Protein AF-A0A672KCT9-F1 (afdb_monomer_lite)

Organism: Sinocyclocheilus grahami (NCBI:txid75366)

Structure (mmCIF, N/CA/C/O backbone):
data_AF-A0A672KCT9-F1
#
_entry.id   AF-A0A672KCT9-F1
#
loop_
_atom_site.group_PDB
_atom_site.id
_atom_site.type_symbol
_atom_site.label_atom_id
_atom_site.label_alt_id
_atom_site.label_comp_id
_atom_site.label_asym_id
_atom_site.label_entity_id
_atom_site.label_seq_id
_atom_site.pdbx_PDB_ins_code
_atom_site.Cartn_x
_atom_site.Cartn_y
_atom_site.Cartn_z
_atom_site.occupancy
_atom_site.B_iso_or_equiv
_atom_site.auth_seq_id
_atom_site.auth_comp_id
_atom_site.auth_asym_id
_atom_site.auth_atom_id
_atom_site.pdbx_PDB_model_num
ATOM 1 N N . SER A 1 1 ? -10.563 22.907 2.108 1.00 48.00 1 SER A N 1
ATOM 2 C CA . SER A 1 1 ? -9.260 22.806 2.803 1.00 48.00 1 SER A CA 1
ATOM 3 C C . SER A 1 1 ? -9.171 21.435 3.460 1.00 48.00 1 SER A C 1
ATOM 5 O O . SER A 1 1 ? -10.222 20.928 3.827 1.00 48.00 1 SER A O 1
ATOM 7 N N . LEU A 1 2 ? -7.973 20.849 3.602 1.00 42.34 2 LEU A N 1
ATOM 8 C CA . LEU A 1 2 ? -7.720 19.592 4.338 1.00 42.34 2 LEU A CA 1
ATOM 9 C C . LEU A 1 2 ? -8.445 19.592 5.695 1.00 42.34 2 LEU A C 1
ATOM 11 O O . LEU A 1 2 ? -9.193 18.686 6.030 1.00 42.34 2 LEU A O 1
ATOM 15 N N . ARG A 1 3 ? -8.325 20.720 6.401 1.00 47.50 3 ARG A N 1
ATOM 16 C CA . ARG A 1 3 ? -8.972 20.979 7.685 1.00 47.50 3 ARG A CA 1
ATOM 17 C C . ARG A 1 3 ? -10.496 20.904 7.633 1.00 47.50 3 ARG A C 1
ATOM 19 O O . ARG A 1 3 ? -11.083 20.297 8.509 1.00 47.50 3 ARG A O 1
ATOM 26 N N . ALA A 1 4 ? -11.113 21.475 6.600 1.00 54.44 4 ALA A N 1
ATOM 27 C CA . ALA A 1 4 ? -12.566 21.447 6.453 1.00 54.44 4 ALA A CA 1
ATOM 28 C C . ALA A 1 4 ? -13.082 20.015 6.246 1.00 54.44 4 ALA A C 1
ATOM 30 O O . ALA A 1 4 ? -14.105 19.664 6.807 1.00 54.44 4 ALA A O 1
ATOM 31 N N . ARG A 1 5 ? -12.341 19.172 5.508 1.00 59.44 5 ARG A N 1
ATOM 32 C CA . ARG A 1 5 ? -12.704 17.757 5.312 1.00 59.44 5 ARG A CA 1
ATOM 33 C C . ARG A 1 5 ? -12.500 16.926 6.574 1.00 59.44 5 ARG A C 1
ATOM 35 O O . ARG A 1 5 ? -13.300 16.047 6.858 1.00 59.44 5 ARG A O 1
ATOM 42 N N . VAL A 1 6 ? -11.432 17.205 7.323 1.00 64.69 6 VAL A N 1
ATOM 43 C CA . VAL A 1 6 ? -11.171 16.581 8.628 1.00 64.69 6 VAL A CA 1
ATOM 44 C C . VAL A 1 6 ? -12.254 16.970 9.638 1.00 64.69 6 VAL A C 1
ATOM 46 O O . VAL A 1 6 ? -12.777 16.094 10.315 1.00 64.69 6 VAL A O 1
ATOM 49 N N . GLU A 1 7 ? -12.622 18.252 9.714 1.00 67.44 7 GLU A N 1
ATOM 50 C CA . GLU A 1 7 ? -13.692 18.752 10.590 1.00 67.44 7 GLU A CA 1
ATOM 51 C C . GLU A 1 7 ? -15.059 18.169 10.192 1.00 67.44 7 GLU A C 1
ATOM 53 O O . GLU A 1 7 ? -15.760 17.651 11.054 1.00 67.44 7 GLU A O 1
ATOM 58 N N . GLU A 1 8 ? -15.397 18.146 8.899 1.00 71.25 8 GLU A N 1
ATOM 59 C CA . GLU A 1 8 ? -16.635 17.547 8.377 1.00 71.25 8 GLU A CA 1
ATOM 60 C C . GLU A 1 8 ? -16.713 16.038 8.655 1.00 71.25 8 GLU A C 1
ATOM 62 O O . GLU A 1 8 ? -17.725 15.542 9.151 1.00 71.25 8 GLU A O 1
ATOM 67 N N . ALA A 1 9 ? -15.622 15.299 8.423 1.00 65.06 9 ALA A N 1
ATOM 68 C CA . ALA A 1 9 ? -15.556 13.881 8.764 1.00 65.06 9 ALA A CA 1
ATOM 69 C C . ALA A 1 9 ? -15.701 13.660 10.277 1.00 65.06 9 ALA A C 1
ATOM 71 O O . ALA A 1 9 ? -16.414 12.754 10.699 1.00 65.06 9 ALA A O 1
ATOM 72 N N . MET A 1 10 ? -15.080 14.504 11.105 1.00 70.94 10 MET A N 1
ATOM 73 C CA . MET A 1 10 ? -15.201 14.419 12.559 1.00 70.94 10 MET A CA 1
ATOM 74 C C . MET A 1 10 ? -16.631 14.723 13.030 1.00 70.94 10 MET A C 1
ATOM 76 O O . MET A 1 10 ? -17.134 14.041 13.918 1.00 70.94 10 MET A O 1
ATOM 80 N N . GLU A 1 11 ? -17.329 15.678 12.411 1.00 74.69 11 GLU A N 1
ATOM 81 C CA . GLU A 1 11 ? -18.746 15.944 12.689 1.00 74.69 11 GLU A CA 1
ATOM 82 C C . GLU A 1 11 ? -19.640 14.752 12.320 1.00 74.69 11 GLU A C 1
ATOM 84 O O . GLU A 1 11 ? -20.504 14.364 13.114 1.00 74.69 11 GLU A O 1
ATOM 89 N N . LEU A 1 12 ? -19.404 14.110 11.170 1.00 73.19 12 LEU A N 1
ATOM 90 C CA . LEU A 1 12 ? -20.110 12.885 10.769 1.00 73.19 12 LEU A CA 1
ATOM 91 C C . LEU A 1 12 ? -19.851 11.722 11.742 1.00 73.19 12 LEU A C 1
ATOM 93 O O . LEU A 1 12 ? -20.763 10.969 12.080 1.00 73.19 12 LEU A O 1
ATOM 97 N N . LEU A 1 13 ? -18.621 11.592 12.240 1.00 71.50 13 LEU A N 1
ATOM 98 C CA . LEU A 1 13 ? -18.258 10.577 13.231 1.00 71.50 13 LEU A CA 1
ATOM 99 C C . LEU A 1 13 ? -18.918 10.840 14.594 1.00 71.50 13 LEU A C 1
ATOM 101 O O . LEU A 1 13 ? -19.473 9.923 15.200 1.00 71.50 13 LEU A O 1
ATOM 105 N N . ILE A 1 14 ? -18.917 12.093 15.059 1.00 68.88 14 ILE A N 1
ATOM 106 C CA . ILE A 1 14 ? -19.514 12.495 16.343 1.00 68.88 14 ILE A CA 1
ATOM 107 C C . ILE A 1 14 ? -21.039 12.354 16.317 1.00 68.88 14 ILE A C 1
ATOM 109 O O . ILE A 1 14 ? -21.635 11.911 17.302 1.00 68.88 14 ILE A O 1
ATOM 113 N N . THR A 1 15 ? -21.686 12.734 15.213 1.00 68.12 15 THR A N 1
ATOM 114 C CA . THR A 1 15 ? -23.139 12.569 15.046 1.00 68.12 15 THR A CA 1
ATOM 115 C C . THR A 1 15 ? -23.527 11.094 15.084 1.00 68.12 15 THR A C 1
ATOM 117 O O . THR A 1 15 ? -24.418 10.727 15.848 1.00 68.12 15 THR A O 1
ATOM 120 N N . HIS A 1 16 ? -22.780 10.228 14.394 1.00 62.28 16 HIS A N 1
ATOM 121 C CA . HIS A 1 16 ? -23.019 8.785 14.420 1.00 62.28 16 HIS A CA 1
ATOM 122 C C . HIS A 1 16 ? -22.751 8.142 15.794 1.00 62.28 16 HIS A C 1
ATOM 124 O O . HIS A 1 16 ? -23.533 7.314 16.263 1.00 62.28 16 HIS A O 1
ATOM 130 N N . GLY A 1 17 ? -21.683 8.554 16.488 1.00 56.38 17 GLY A N 1
ATOM 131 C CA . GLY A 1 17 ? -21.369 8.075 17.840 1.00 56.38 17 GLY A CA 1
ATOM 132 C C . GLY A 1 17 ? -22.431 8.445 18.885 1.00 56.38 17 GLY A C 1
ATOM 133 O O . GLY A 1 17 ? -22.627 7.712 19.856 1.00 56.38 17 GLY A O 1
ATOM 134 N N . ARG A 1 18 ? -23.156 9.553 18.676 1.00 59.06 18 ARG A N 1
ATOM 135 C CA . ARG A 1 18 ? -24.277 9.981 19.530 1.00 59.06 18 ARG A CA 1
ATOM 136 C C . ARG A 1 18 ? -25.564 9.199 19.274 1.00 59.06 18 ARG A C 1
ATOM 138 O O . ARG A 1 18 ? -26.304 8.971 20.225 1.00 59.06 18 ARG A O 1
ATOM 145 N N . GLU A 1 19 ? -25.826 8.792 18.034 1.00 56.97 19 GLU A N 1
ATOM 146 C CA . GLU A 1 19 ? -27.036 8.039 17.669 1.00 56.97 19 GLU A CA 1
ATOM 147 C C . GLU A 1 19 ? -26.981 6.572 18.112 1.00 56.97 19 GLU A C 1
ATOM 149 O O . GLU A 1 19 ? -28.003 6.019 18.515 1.00 56.97 19 GLU A O 1
ATOM 154 N N . ASN A 1 20 ? -25.796 5.955 18.104 1.00 53.44 20 ASN A N 1
ATOM 155 C CA . ASN A 1 20 ? -25.659 4.527 18.408 1.00 53.44 20 ASN A CA 1
ATOM 156 C C . ASN A 1 20 ? -25.415 4.201 19.886 1.00 53.44 20 ASN A C 1
ATOM 158 O O . ASN A 1 20 ? -25.476 3.027 20.241 1.00 53.44 20 ASN A O 1
ATOM 162 N N . GLY A 1 21 ? -25.168 5.202 20.741 1.00 45.28 21 GLY A N 1
ATOM 163 C CA . GLY A 1 21 ? -24.848 5.008 22.156 1.00 45.28 21 GLY A CA 1
ATOM 164 C C . GLY A 1 21 ? -23.591 4.151 22.340 1.00 45.28 21 GLY A C 1
ATOM 165 O O . GLY A 1 21 ? -23.600 2.946 22.109 1.00 45.28 21 GLY A O 1
ATOM 166 N N . ALA A 1 22 ? -22.498 4.745 22.813 1.00 45.53 22 ALA A N 1
ATOM 167 C CA . ALA A 1 22 ? -21.238 4.032 23.058 1.00 45.53 22 ALA A CA 1
ATOM 168 C C . ALA A 1 22 ? -21.353 2.802 24.000 1.00 45.53 22 ALA A C 1
ATOM 170 O O . ALA A 1 22 ? -20.409 2.023 24.094 1.00 45.53 22 ALA A O 1
ATOM 171 N N . ASP A 1 23 ? -22.510 2.586 24.634 1.00 42.41 23 ASP A N 1
ATOM 172 C CA . ASP A 1 23 ? -22.815 1.430 25.480 1.00 42.41 23 ASP A CA 1
ATOM 173 C C . ASP A 1 23 ? -23.233 0.161 24.709 1.00 42.41 23 ASP A C 1
ATOM 175 O O . ASP A 1 23 ? -23.153 -0.932 25.263 1.00 42.41 23 ASP A O 1
ATOM 179 N N . SER A 1 24 ? -23.644 0.250 23.435 1.00 42.59 24 SER A N 1
ATOM 180 C CA . SER A 1 24 ? -24.088 -0.927 22.659 1.00 42.59 24 SER A CA 1
ATOM 181 C C . SER A 1 24 ? -22.951 -1.680 21.945 1.00 42.59 24 SER A C 1
ATOM 183 O O . SER A 1 24 ? -23.116 -2.835 21.558 1.00 42.59 24 SER A O 1
ATOM 185 N N . ILE A 1 25 ? -21.772 -1.061 21.804 1.00 44.50 25 ILE A N 1
ATOM 186 C CA . ILE A 1 25 ? -20.610 -1.622 21.082 1.00 44.50 25 ILE A CA 1
ATOM 187 C C . ILE A 1 25 ? -19.704 -2.478 21.986 1.00 44.50 25 ILE A C 1
ATOM 189 O O . ILE A 1 25 ? -18.882 -3.248 21.492 1.00 44.50 25 ILE A O 1
ATOM 193 N N . LEU A 1 26 ? -19.870 -2.408 23.309 1.00 43.97 26 LEU A N 1
ATOM 194 C CA . LEU A 1 26 ? -19.114 -3.245 24.249 1.00 43.97 26 LEU A CA 1
ATOM 195 C C . LEU A 1 26 ? -19.634 -4.691 24.338 1.00 43.97 26 LEU A C 1
ATOM 197 O O . LEU A 1 26 ? -18.948 -5.537 24.903 1.00 43.97 26 LEU A O 1
ATOM 201 N N . ASP A 1 27 ? -20.778 -5.001 23.715 1.00 42.12 27 ASP A N 1
ATOM 202 C CA . ASP A 1 27 ? -21.322 -6.366 23.605 1.00 42.12 27 ASP A CA 1
ATOM 203 C C . ASP A 1 27 ? -20.700 -7.168 22.440 1.00 42.12 27 ASP A C 1
ATOM 205 O O . ASP A 1 27 ? -21.138 -8.260 22.082 1.00 42.12 27 ASP A O 1
ATOM 209 N N . LEU A 1 28 ? -19.639 -6.639 21.816 1.00 46.66 28 LEU A N 1
ATOM 210 C CA . LEU A 1 28 ? -18.935 -7.282 20.708 1.00 46.66 28 LEU A CA 1
ATOM 211 C C . LEU A 1 28 ? -17.981 -8.397 21.181 1.00 46.66 28 LEU A C 1
ATOM 213 O O . LEU A 1 28 ? -16.824 -8.411 20.778 1.00 46.66 28 LEU A O 1
ATOM 217 N N . GLY A 1 29 ? -18.455 -9.317 22.034 1.00 41.59 29 GLY A N 1
ATOM 218 C CA . GLY A 1 29 ? -17.857 -10.637 22.309 1.00 41.59 29 GLY A CA 1
ATOM 219 C C . GLY A 1 29 ? -16.329 -10.679 22.401 1.00 41.59 29 GLY A C 1
ATOM 220 O O . GLY A 1 29 ? -15.703 -11.574 21.835 1.00 41.59 29 GLY A O 1
ATOM 221 N N . LEU A 1 30 ? -15.710 -9.682 23.040 1.00 44.50 30 LEU A N 1
ATOM 222 C CA . LEU A 1 30 ? -14.255 -9.526 23.005 1.00 44.50 30 LEU A CA 1
ATOM 223 C C . LEU A 1 30 ? -13.525 -10.565 23.866 1.00 44.50 30 LEU A C 1
ATOM 225 O O . LEU A 1 30 ? -12.326 -10.733 23.673 1.00 44.50 30 LEU A O 1
ATOM 229 N N . LEU A 1 31 ? -14.214 -11.278 24.766 1.00 35.94 31 LEU A N 1
ATOM 230 C CA . LEU A 1 31 ? -13.629 -12.285 25.657 1.00 35.94 31 LEU A CA 1
ATOM 231 C C . LEU A 1 31 ? -14.689 -13.297 26.147 1.00 35.94 31 LEU A C 1
ATOM 233 O O . LEU A 1 31 ? -15.142 -13.196 27.282 1.00 35.94 31 LEU A O 1
ATOM 237 N N . ASP A 1 32 ? -15.058 -14.294 25.339 1.00 30.23 32 ASP A N 1
ATOM 238 C CA . ASP A 1 32 ? -15.750 -15.492 25.851 1.00 30.23 32 ASP A CA 1
ATOM 239 C C . ASP A 1 32 ? -14.744 -16.639 26.026 1.00 30.23 32 ASP A C 1
ATOM 241 O O . ASP A 1 32 ? -14.501 -17.446 25.128 1.00 30.23 32 ASP A O 1
ATOM 245 N N . THR A 1 33 ? -14.134 -16.716 27.209 1.00 30.39 33 THR A N 1
ATOM 246 C CA . THR A 1 33 ? -13.445 -17.923 27.694 1.00 30.39 33 THR A CA 1
ATOM 247 C C . THR A 1 33 ? -14.426 -18.750 28.527 1.00 30.39 33 THR A C 1
ATOM 249 O O . THR A 1 33 ? -14.971 -18.215 29.495 1.00 30.39 33 THR A O 1
ATOM 252 N N . PRO A 1 34 ? -14.658 -20.045 28.239 1.00 31.64 34 PRO A N 1
ATOM 253 C CA . PRO A 1 34 ? -15.581 -20.832 29.039 1.00 31.64 34 PRO A CA 1
ATOM 254 C C . PRO A 1 34 ? -14.888 -21.319 30.318 1.00 31.64 34 PRO A C 1
ATOM 256 O O . PRO A 1 34 ? -14.238 -22.362 30.334 1.00 31.64 34 PRO A O 1
ATOM 259 N N . GLU A 1 35 ? -15.071 -20.595 31.420 1.00 28.73 35 GLU A N 1
ATOM 260 C CA . GLU A 1 35 ? -14.924 -21.170 32.757 1.00 28.73 35 GLU A CA 1
ATOM 261 C C . GLU A 1 35 ? -16.196 -21.954 33.109 1.00 28.73 35 GLU A C 1
ATOM 263 O O . GLU A 1 35 ? -17.288 -21.396 33.235 1.00 28.73 35 GLU A O 1
ATOM 268 N N . LYS A 1 36 ? -16.065 -23.268 33.318 1.00 31.14 36 LYS A N 1
ATOM 269 C CA . LYS A 1 36 ? -17.031 -24.029 34.118 1.00 31.14 36 LYS A CA 1
ATOM 270 C C . LYS A 1 36 ? -16.329 -24.702 35.284 1.00 31.14 36 LYS A C 1
ATOM 272 O O . LYS A 1 36 ? -15.519 -25.609 35.123 1.00 31.14 36 LYS A O 1
ATOM 277 N N . ALA A 1 37 ? -16.712 -24.229 36.462 1.00 28.11 37 ALA A N 1
ATOM 278 C CA . ALA A 1 37 ? -16.428 -24.798 37.760 1.00 28.11 37 ALA A CA 1
ATOM 279 C C . ALA A 1 37 ? -17.009 -26.213 37.912 1.00 28.11 37 ALA A C 1
ATOM 281 O O . ALA A 1 37 ? -18.159 -26.465 37.547 1.00 28.11 37 ALA A O 1
ATOM 282 N N . GLN A 1 38 ? -16.261 -27.091 38.581 1.00 29.94 38 GLN A N 1
ATOM 283 C CA . GLN A 1 38 ? -16.851 -28.090 39.466 1.00 29.94 38 GLN A CA 1
ATOM 284 C C . GLN A 1 38 ? -15.910 -28.410 40.631 1.00 29.94 38 GLN A C 1
ATOM 286 O O . GLN A 1 38 ? -14.688 -28.431 40.510 1.00 29.94 38 GLN A O 1
ATOM 291 N N . GLN A 1 39 ? -16.540 -28.561 41.786 1.00 27.70 39 GLN A N 1
ATOM 292 C CA . GLN A 1 39 ? -16.016 -28.386 43.129 1.00 27.70 39 GLN A CA 1
ATOM 293 C C . GLN A 1 39 ? -15.737 -29.756 43.779 1.00 27.70 39 GLN A C 1
ATOM 295 O O . GLN A 1 39 ? -16.503 -30.693 43.590 1.00 27.70 39 GLN A O 1
ATOM 300 N N . GLU A 1 40 ? -14.658 -29.814 44.569 1.00 27.23 40 GLU A N 1
ATOM 301 C CA . GLU A 1 40 ? -14.366 -30.751 45.673 1.00 27.23 40 GLU A CA 1
ATOM 302 C C . GLU A 1 40 ? -14.254 -32.275 45.424 1.00 27.23 40 GLU A C 1
ATOM 304 O O . GLU A 1 40 ? -15.244 -32.990 45.334 1.00 27.23 40 GLU A O 1
ATOM 309 N N . ASN A 1 41 ? -13.035 -32.821 45.598 1.00 25.02 41 ASN A N 1
ATOM 310 C CA . ASN A 1 41 ? -12.766 -33.723 46.734 1.00 25.02 41 ASN A CA 1
ATOM 311 C C . ASN A 1 41 ? -11.261 -33.949 47.008 1.00 25.02 41 ASN A C 1
ATOM 313 O O . ASN A 1 41 ? -10.450 -34.142 46.107 1.00 25.02 41 ASN A O 1
ATOM 317 N N . ARG A 1 42 ? -10.892 -33.964 48.295 1.00 29.66 42 ARG A N 1
ATOM 318 C CA . ARG A 1 42 ? -9.546 -34.264 48.827 1.00 29.66 42 ARG A CA 1
ATOM 319 C C . ARG A 1 42 ? -9.145 -35.731 48.595 1.00 29.66 42 ARG A C 1
ATOM 321 O O . ARG A 1 42 ? -9.917 -36.610 48.968 1.00 29.66 42 ARG A O 1
ATOM 328 N N . LYS A 1 43 ? -7.872 -35.988 48.240 1.00 26.72 43 LYS A N 1
ATOM 329 C CA . LYS A 1 43 ? -6.928 -36.870 48.986 1.00 26.72 43 LYS A CA 1
ATOM 330 C C . LYS A 1 43 ? -5.542 -36.968 48.320 1.00 26.72 43 LYS A C 1
ATOM 332 O O . LYS A 1 43 ? -5.419 -37.116 47.114 1.00 26.72 43 LYS A O 1
ATOM 337 N N . ARG A 1 44 ? -4.499 -36.913 49.161 1.00 33.38 44 ARG A N 1
ATOM 338 C CA . ARG A 1 44 ? -3.082 -37.195 48.855 1.00 33.38 44 ARG A CA 1
ATOM 339 C C . ARG A 1 44 ? -2.858 -38.695 48.611 1.00 33.38 44 ARG A C 1
ATOM 341 O O . ARG A 1 44 ? -3.323 -39.470 49.443 1.00 33.38 44 ARG A O 1
ATOM 348 N N . HIS A 1 45 ? -2.042 -39.064 47.621 1.00 27.95 45 HIS A N 1
ATOM 349 C CA . HIS A 1 45 ? -0.866 -39.960 47.717 1.00 27.95 45 HIS A CA 1
ATOM 350 C C . HIS A 1 45 ? -0.218 -40.138 46.332 1.00 27.95 45 HIS A C 1
ATOM 352 O O . HIS A 1 45 ? -0.831 -39.827 45.318 1.00 27.95 45 HIS A O 1
ATOM 358 N N . GLY A 1 46 ? 1.059 -40.523 46.321 1.00 25.38 46 GLY A N 1
ATOM 359 C CA . GLY A 1 46 ? 1.972 -40.338 45.196 1.00 25.38 46 GLY A CA 1
ATOM 360 C C . GLY A 1 46 ? 2.162 -41.515 44.235 1.00 25.38 46 GLY A C 1
ATOM 361 O O . GLY A 1 46 ? 1.779 -42.643 44.515 1.00 25.38 46 GLY A O 1
ATOM 362 N N . SER A 1 47 ? 2.925 -41.187 43.188 1.00 29.30 47 SER A N 1
ATOM 363 C CA . SER A 1 47 ? 3.805 -42.026 42.361 1.00 29.30 47 SER A CA 1
ATOM 364 C C . SER A 1 47 ? 3.226 -42.978 41.296 1.00 29.30 47 SER A C 1
ATOM 366 O O . SER A 1 47 ? 2.312 -43.758 41.530 1.00 29.30 47 SER A O 1
ATOM 368 N N . THR A 1 48 ? 3.954 -42.966 40.168 1.00 27.39 48 THR A N 1
ATOM 369 C CA . THR A 1 48 ? 4.072 -43.901 39.024 1.00 27.39 48 THR A CA 1
ATOM 370 C C . THR A 1 48 ? 3.101 -43.816 37.827 1.00 27.39 48 THR A C 1
ATOM 372 O O . THR A 1 48 ? 1.945 -44.180 37.950 1.00 27.39 48 THR A O 1
ATOM 375 N N . ARG A 1 49 ? 3.678 -43.385 36.672 1.00 29.27 49 ARG A N 1
ATOM 376 C CA . ARG A 1 49 ? 3.514 -43.790 35.236 1.00 29.27 49 ARG A CA 1
ATOM 377 C C . ARG A 1 49 ? 2.091 -44.151 34.732 1.00 29.27 49 ARG A C 1
ATOM 379 O O . ARG A 1 49 ? 1.428 -44.960 35.347 1.00 29.27 49 ARG A O 1
ATOM 386 N N . SER A 1 50 ? 1.595 -43.745 33.557 1.00 27.67 50 SER A N 1
ATOM 387 C CA . SER A 1 50 ? 2.235 -43.350 32.293 1.00 27.67 50 SER A CA 1
ATOM 388 C C . SER A 1 50 ? 1.217 -42.781 31.284 1.00 27.67 50 SER A C 1
ATOM 390 O O . SER A 1 50 ? 0.049 -43.145 31.337 1.00 27.67 50 SER A O 1
ATOM 392 N N . VAL A 1 51 ? 1.749 -42.023 30.317 1.00 38.00 51 VAL A N 1
ATOM 393 C CA . VAL A 1 51 ? 1.293 -41.791 28.930 1.00 38.00 51 VAL A CA 1
ATOM 394 C C . VAL A 1 51 ? -0.153 -41.348 28.682 1.00 38.00 51 VAL A C 1
ATOM 396 O O . VAL A 1 51 ? -1.047 -42.156 28.458 1.00 38.00 51 VAL A O 1
ATOM 399 N N . VAL A 1 52 ? -0.313 -40.038 28.512 1.00 33.94 52 VAL A N 1
ATOM 400 C CA . VAL A 1 52 ? -0.920 -39.533 27.277 1.00 33.94 52 VAL A CA 1
ATOM 401 C C . VAL A 1 52 ? 0.011 -38.433 26.783 1.00 33.94 52 VAL A C 1
ATOM 403 O O . VAL A 1 52 ? 0.197 -37.429 27.468 1.00 33.94 52 VAL A O 1
ATOM 406 N N . ASP A 1 53 ? 0.682 -38.704 25.669 1.00 34.06 53 ASP A N 1
ATOM 407 C CA . ASP A 1 53 ? 1.393 -37.707 24.875 1.00 34.06 53 ASP A CA 1
ATOM 408 C C . ASP A 1 53 ? 0.388 -36.603 24.529 1.00 34.06 53 ASP A C 1
ATOM 410 O O . ASP A 1 53 ? -0.548 -36.826 23.763 1.00 34.06 53 ASP A O 1
ATOM 414 N N . MET A 1 54 ? 0.527 -35.427 25.137 1.00 39.91 54 MET A N 1
ATOM 415 C CA . MET A 1 54 ? 0.190 -34.212 24.411 1.00 39.91 54 MET A CA 1
ATOM 416 C C . MET A 1 54 ? 1.453 -33.895 23.636 1.00 39.91 54 MET A C 1
ATOM 418 O O . MET A 1 54 ? 2.407 -33.375 24.215 1.00 39.91 54 MET A O 1
ATOM 422 N N . GLU A 1 55 ? 1.468 -34.284 22.363 1.00 32.78 55 GLU A N 1
ATOM 423 C CA . GLU A 1 55 ? 2.422 -33.763 21.393 1.00 32.78 55 GLU A CA 1
ATOM 424 C C . GLU A 1 55 ? 2.298 -32.234 21.427 1.00 32.78 55 GLU A C 1
ATOM 426 O O . GLU A 1 55 ? 1.337 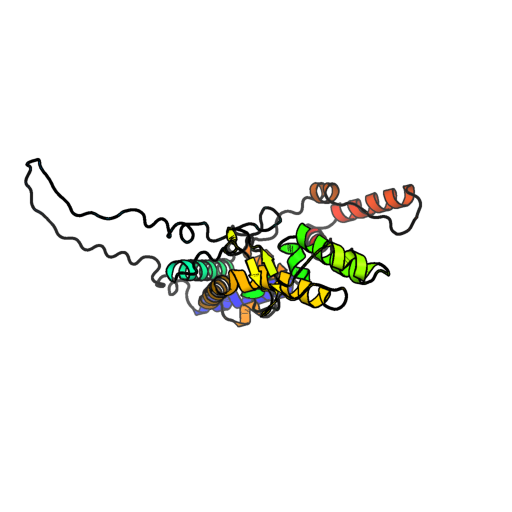-31.635 20.945 1.00 32.78 55 GLU A O 1
ATOM 431 N N . LEU A 1 56 ? 3.230 -31.628 22.155 1.00 48.00 56 LEU A N 1
ATOM 432 C CA . LEU A 1 56 ? 3.572 -30.223 22.084 1.00 48.00 56 LEU A CA 1
ATOM 433 C C . LEU A 1 56 ? 4.484 -30.050 20.869 1.00 48.00 56 LEU A C 1
ATOM 435 O O . LEU A 1 56 ? 5.319 -30.912 20.598 1.00 48.00 56 LEU A O 1
ATOM 439 N N . ASP A 1 57 ? 4.331 -28.897 20.227 1.00 41.12 57 ASP A N 1
ATOM 440 C CA . ASP A 1 57 ? 5.095 -28.397 19.087 1.00 41.12 57 ASP A CA 1
ATOM 441 C C . ASP A 1 57 ? 4.750 -29.046 17.744 1.00 41.12 57 ASP A C 1
ATOM 443 O O . ASP A 1 57 ? 5.459 -29.917 17.246 1.00 41.12 57 ASP A O 1
ATOM 447 N N . ASP A 1 58 ? 3.704 -28.518 17.099 1.00 43.78 58 ASP A N 1
ATOM 448 C CA . ASP A 1 58 ? 3.691 -28.486 15.640 1.00 43.78 58 ASP A CA 1
ATOM 449 C C . ASP A 1 58 ? 4.657 -27.362 15.203 1.00 43.78 58 ASP A C 1
ATOM 451 O O . ASP A 1 58 ? 4.368 -26.175 15.410 1.00 43.78 58 ASP A O 1
ATOM 455 N N . PRO A 1 59 ? 5.847 -27.676 14.654 1.00 45.41 59 PRO A N 1
ATOM 456 C CA . PRO A 1 59 ? 6.823 -26.671 14.228 1.00 45.41 59 PRO A CA 1
ATOM 457 C C . PRO A 1 59 ? 6.298 -25.779 13.089 1.00 45.41 59 PRO A C 1
ATOM 459 O O . PRO A 1 59 ? 6.962 -24.811 12.707 1.00 45.41 59 PRO A O 1
ATOM 462 N N . GLU A 1 60 ? 5.112 -26.073 12.552 1.00 46.59 60 GLU A N 1
ATOM 463 C CA . GLU A 1 60 ? 4.470 -25.299 11.503 1.00 46.59 60 GLU A CA 1
ATOM 464 C C . GLU A 1 60 ? 3.687 -24.062 11.994 1.00 46.59 60 GLU A C 1
ATOM 466 O O . GLU A 1 60 ? 3.443 -23.168 11.182 1.00 46.59 60 GLU A O 1
ATOM 471 N N . ASP A 1 61 ? 3.327 -23.927 13.276 1.00 52.38 61 ASP A N 1
ATOM 472 C CA . ASP A 1 61 ? 2.552 -22.771 13.796 1.00 52.38 61 ASP A CA 1
ATOM 473 C C . ASP A 1 61 ? 3.381 -21.480 13.987 1.00 52.38 61 ASP A C 1
ATOM 475 O O . ASP A 1 61 ? 2.878 -20.432 14.413 1.00 52.38 61 ASP A O 1
ATOM 479 N N . GLY A 1 62 ? 4.672 -21.515 13.650 1.00 61.25 62 GLY A N 1
ATOM 480 C CA . GLY A 1 62 ? 5.602 -20.405 13.870 1.00 61.25 62 GLY A CA 1
ATOM 481 C C . GLY A 1 62 ? 5.263 -19.109 13.119 1.00 61.25 62 GLY A C 1
ATOM 482 O O . GLY A 1 62 ? 5.591 -18.024 13.603 1.00 61.25 62 GLY A O 1
ATOM 483 N N . ASP A 1 63 ? 4.597 -19.188 11.963 1.00 67.75 63 ASP A N 1
ATOM 484 C CA . ASP A 1 63 ? 4.287 -17.999 11.153 1.00 67.75 63 ASP A CA 1
ATOM 485 C C . ASP A 1 63 ? 3.039 -17.240 11.615 1.00 67.75 63 ASP A C 1
ATOM 487 O O . ASP A 1 63 ? 2.990 -16.014 11.481 1.00 67.75 63 ASP A O 1
ATOM 491 N N . ASP A 1 64 ? 2.066 -17.918 12.224 1.00 76.25 64 ASP A N 1
ATOM 492 C CA . ASP A 1 64 ? 0.851 -17.267 12.725 1.00 76.25 64 ASP A CA 1
ATOM 493 C C . ASP A 1 64 ? 1.013 -16.690 14.129 1.00 76.25 64 ASP A C 1
ATOM 495 O O . ASP A 1 64 ? 0.353 -15.703 14.460 1.00 76.25 64 ASP A O 1
ATOM 499 N N . ASN A 1 65 ? 1.979 -17.205 14.892 1.00 80.38 65 ASN A N 1
ATOM 500 C CA . ASN A 1 65 ? 2.449 -16.605 16.141 1.00 80.38 65 ASN A CA 1
ATOM 501 C C . ASN A 1 65 ? 3.404 -15.417 15.918 1.00 80.38 65 ASN A C 1
ATOM 503 O O . ASN A 1 65 ? 3.780 -14.722 16.866 1.00 80.38 65 ASN A O 1
ATOM 507 N N . ALA A 1 66 ? 3.805 -15.153 14.671 1.00 88.31 66 ALA A N 1
ATOM 508 C CA . ALA A 1 66 ? 4.634 -14.005 14.345 1.00 88.31 66 ALA A CA 1
ATOM 509 C C . ALA A 1 66 ? 3.850 -12.680 14.457 1.00 88.31 66 ALA A C 1
ATOM 511 O O . ALA A 1 66 ? 2.621 -12.667 14.304 1.00 88.31 66 ALA A O 1
ATOM 512 N N . PRO A 1 67 ? 4.538 -11.534 14.644 1.00 92.44 67 PRO A N 1
ATOM 513 C CA . PRO A 1 67 ? 3.890 -10.226 14.691 1.00 92.44 67 PRO A CA 1
ATOM 514 C C . PRO A 1 67 ? 2.939 -9.989 13.508 1.00 92.44 67 PRO A C 1
ATOM 516 O O . PRO A 1 67 ? 3.222 -10.385 12.376 1.00 92.44 67 PRO A O 1
ATOM 519 N N . LEU A 1 68 ? 1.809 -9.321 13.763 1.00 94.25 68 LEU A N 1
ATOM 520 C CA . LEU A 1 68 ? 0.810 -8.995 12.732 1.00 94.25 68 LEU A CA 1
ATOM 521 C C . LEU A 1 68 ? 1.330 -8.007 11.683 1.00 94.25 68 LEU A C 1
ATOM 523 O O . LEU A 1 68 ? 0.799 -7.947 10.579 1.00 94.25 68 LEU A O 1
ATOM 527 N N . PHE A 1 69 ? 2.357 -7.229 12.015 1.00 95.12 69 PHE A N 1
ATOM 528 C CA . PHE A 1 69 ? 2.895 -6.186 11.154 1.00 95.12 69 PHE A CA 1
ATOM 529 C C . PHE A 1 69 ? 4.415 -6.277 11.051 1.00 95.12 69 PHE A C 1
ATOM 531 O O . PHE A 1 69 ? 5.087 -6.699 11.993 1.00 95.12 69 PHE A O 1
ATOM 538 N N . TYR A 1 70 ? 4.951 -5.824 9.920 1.00 93.94 70 TYR A N 1
ATOM 539 C CA . TYR A 1 70 ? 6.386 -5.685 9.672 1.00 93.94 70 TYR A CA 1
ATOM 540 C C . TYR A 1 70 ? 6.703 -4.337 9.011 1.00 93.94 70 TYR A C 1
ATOM 542 O O . TYR A 1 70 ? 5.797 -3.603 8.610 1.00 93.94 70 TYR A O 1
ATOM 550 N N . GLN A 1 71 ? 7.991 -3.997 8.932 1.00 92.50 71 GLN A N 1
ATOM 551 C CA . GLN A 1 71 ? 8.481 -2.747 8.346 1.00 92.50 71 GLN A CA 1
ATOM 552 C C . GLN A 1 71 ? 9.274 -3.058 7.064 1.00 92.50 71 GLN A C 1
ATOM 554 O O . GLN A 1 71 ? 10.445 -3.416 7.172 1.00 92.50 71 GLN A O 1
ATOM 559 N N . PRO A 1 72 ? 8.672 -2.946 5.864 1.00 84.50 72 PRO A N 1
ATOM 560 C CA . PRO A 1 72 ? 9.346 -3.281 4.602 1.00 84.50 72 PRO A CA 1
ATOM 561 C C . PRO A 1 72 ? 10.442 -2.281 4.199 1.00 84.50 72 PRO A C 1
ATOM 563 O O . PRO A 1 72 ? 11.382 -2.655 3.511 1.00 84.50 72 PRO A O 1
ATOM 566 N N . GLY A 1 73 ? 10.340 -1.018 4.626 1.00 75.62 73 GLY A N 1
ATOM 567 C CA . GLY A 1 73 ? 11.247 0.051 4.199 1.00 75.62 73 GLY A CA 1
ATOM 568 C C . GLY A 1 73 ? 11.667 0.973 5.338 1.00 75.62 73 GLY A C 1
ATOM 569 O O . GLY A 1 73 ? 12.465 0.611 6.203 1.00 75.62 73 GLY A O 1
ATOM 570 N N . LYS A 1 74 ? 11.161 2.215 5.332 1.00 66.25 74 LYS A N 1
ATOM 571 C CA . LYS A 1 74 ? 11.524 3.223 6.344 1.00 66.25 74 LYS A CA 1
ATOM 572 C C . LYS A 1 74 ? 11.088 2.774 7.742 1.00 66.25 74 LYS A C 1
ATOM 574 O O . LYS A 1 74 ? 9.934 2.399 7.951 1.00 66.25 74 LYS A O 1
ATOM 579 N N . ARG A 1 75 ? 11.997 2.900 8.718 1.00 73.62 75 ARG A N 1
ATOM 580 C CA . ARG A 1 75 ? 11.695 2.640 10.134 1.00 73.62 75 ARG A CA 1
ATOM 581 C C . ARG A 1 75 ? 10.472 3.449 10.569 1.00 73.62 75 ARG A C 1
ATOM 583 O O . ARG A 1 75 ? 10.421 4.658 10.353 1.00 73.62 75 ARG A O 1
ATOM 590 N N . GLY A 1 76 ? 9.524 2.773 11.212 1.00 81.12 76 GLY A N 1
ATOM 591 C CA . GLY A 1 76 ? 8.348 3.398 11.814 1.00 81.12 76 GLY A CA 1
ATOM 592 C C . GLY A 1 76 ? 7.061 3.341 10.991 1.00 81.12 76 GLY A C 1
ATOM 593 O O . GLY A 1 76 ? 6.048 3.785 11.517 1.00 81.12 76 GLY A O 1
ATOM 594 N N . PHE A 1 77 ? 7.058 2.785 9.773 1.00 90.19 77 PHE A N 1
ATOM 595 C CA . PHE A 1 77 ? 5.825 2.518 9.019 1.00 90.19 77 PHE A CA 1
ATOM 596 C C . PHE A 1 77 ? 5.580 1.021 8.841 1.00 90.19 77 PHE A C 1
ATOM 598 O O . PHE A 1 77 ? 6.497 0.269 8.511 1.00 90.19 77 PHE A O 1
ATOM 605 N N . TYR A 1 78 ? 4.331 0.603 9.040 1.00 94.06 78 TYR A N 1
ATOM 606 C CA . TYR A 1 78 ? 3.962 -0.805 9.154 1.00 94.06 78 TYR A CA 1
ATOM 607 C C . TYR A 1 78 ? 3.050 -1.283 8.019 1.00 94.06 78 TYR A C 1
ATOM 609 O O . TYR A 1 78 ? 2.107 -0.586 7.630 1.00 94.06 78 TYR A O 1
ATOM 617 N N . SER A 1 79 ? 3.305 -2.501 7.537 1.00 95.81 79 SER A N 1
ATOM 618 C CA . SER A 1 79 ? 2.444 -3.252 6.611 1.00 95.81 79 SER A CA 1
ATOM 619 C C . SER A 1 79 ? 1.978 -4.566 7.247 1.00 95.81 79 SER A C 1
ATOM 621 O O . SER A 1 79 ? 2.717 -5.120 8.067 1.00 95.81 79 SER A O 1
ATOM 623 N N . PRO A 1 80 ? 0.780 -5.079 6.906 1.00 96.69 80 PRO A N 1
ATOM 624 C CA . PRO A 1 80 ? 0.312 -6.368 7.403 1.00 96.69 80 PRO A CA 1
ATOM 625 C C . PRO A 1 80 ? 1.233 -7.508 6.970 1.00 96.69 80 PRO A C 1
ATOM 627 O O . PRO A 1 80 ? 1.600 -7.605 5.803 1.00 96.69 80 PRO A O 1
ATOM 630 N N . ARG A 1 81 ? 1.562 -8.392 7.910 1.00 95.12 81 ARG A N 1
ATOM 631 C CA . ARG A 1 81 ? 2.239 -9.663 7.652 1.00 95.12 81 ARG A CA 1
ATOM 632 C C . ARG A 1 81 ? 1.181 -10.768 7.557 1.00 95.12 81 ARG A C 1
ATOM 634 O O . ARG A 1 81 ? 0.610 -11.113 8.597 1.00 95.12 81 ARG A O 1
ATOM 641 N N . PRO A 1 82 ? 0.912 -11.342 6.373 1.00 91.88 82 PRO A N 1
ATOM 642 C CA . PRO A 1 82 ? -0.180 -12.301 6.186 1.00 91.88 82 PRO A CA 1
ATOM 643 C C . PRO A 1 82 ? -0.039 -13.565 7.043 1.00 91.88 82 PRO A C 1
ATOM 645 O O . PRO A 1 82 ? -1.032 -14.031 7.597 1.00 91.88 82 PRO A O 1
ATOM 648 N N . GLY A 1 83 ? 1.183 -14.078 7.237 1.00 91.00 83 GLY A N 1
ATOM 649 C CA . GLY A 1 83 ? 1.370 -15.404 7.837 1.00 91.00 83 GLY A CA 1
ATOM 650 C C . GLY A 1 83 ? 0.704 -16.467 6.958 1.00 91.00 83 GLY A C 1
ATOM 651 O O . GLY A 1 83 ? 0.770 -16.375 5.733 1.00 91.00 83 GLY A O 1
ATOM 652 N N . LYS A 1 84 ? 0.000 -17.424 7.565 1.00 90.69 84 LYS A N 1
ATOM 653 C CA . LYS A 1 84 ? -0.787 -18.439 6.846 1.00 90.69 84 LYS A CA 1
ATOM 654 C C . LYS A 1 84 ? -2.213 -17.993 6.513 1.00 90.69 84 LYS A C 1
ATOM 656 O O . LYS A 1 84 ? -2.965 -18.767 5.929 1.00 90.69 84 LYS A O 1
ATOM 661 N N . ASN A 1 85 ? -2.603 -16.768 6.880 1.00 92.94 85 ASN A N 1
ATOM 662 C CA . ASN A 1 85 ? -3.979 -16.276 6.758 1.00 92.94 85 ASN A CA 1
ATOM 663 C C . ASN A 1 85 ? -5.023 -17.205 7.413 1.00 92.94 85 ASN A C 1
ATOM 665 O O . ASN A 1 85 ? -6.130 -17.358 6.895 1.00 92.94 85 ASN A O 1
ATOM 669 N N . THR A 1 86 ? -4.704 -17.828 8.553 1.00 94.94 86 THR A N 1
ATOM 670 C CA . THR A 1 86 ? -5.723 -18.576 9.302 1.00 94.94 86 THR A CA 1
ATOM 671 C C . THR A 1 86 ? -6.860 -17.660 9.739 1.00 94.94 86 THR A C 1
ATOM 673 O O . THR A 1 86 ? -6.693 -16.450 9.918 1.00 94.94 86 THR A O 1
ATOM 676 N N . GLU A 1 87 ? -8.036 -18.242 9.959 1.00 94.81 87 GLU A N 1
ATOM 677 C CA . GLU A 1 87 ? -9.213 -17.495 10.400 1.00 94.81 87 GLU A CA 1
ATOM 678 C C . GLU A 1 87 ? -8.948 -16.703 11.691 1.00 94.81 87 GLU A C 1
ATOM 680 O O . GLU A 1 87 ? -9.339 -15.539 11.796 1.00 94.81 87 GLU A O 1
ATOM 685 N N . ALA A 1 88 ? -8.211 -17.289 12.641 1.00 94.19 88 ALA A N 1
ATOM 686 C CA . ALA A 1 88 ? -7.802 -16.616 13.871 1.00 94.19 88 ALA A CA 1
ATOM 687 C C . ALA A 1 88 ? -6.964 -15.360 13.580 1.00 94.19 88 ALA A C 1
ATOM 689 O O . ALA A 1 88 ? -7.258 -14.277 14.092 1.00 94.19 88 ALA A O 1
ATOM 690 N N . ARG A 1 89 ? -5.968 -15.467 12.693 1.00 94.94 89 ARG A N 1
ATOM 691 C CA . ARG A 1 89 ? -5.105 -14.344 12.311 1.00 94.94 89 ARG A CA 1
ATOM 692 C C . ARG A 1 89 ? -5.858 -13.263 11.532 1.00 94.94 89 ARG A C 1
ATOM 694 O O . ARG A 1 89 ? -5.673 -12.073 11.794 1.00 94.94 89 ARG A O 1
ATOM 701 N N . LEU A 1 90 ? -6.754 -13.643 10.621 1.00 97.00 90 LEU A N 1
ATOM 702 C CA . LEU A 1 90 ? -7.618 -12.698 9.903 1.00 97.00 90 LEU A CA 1
ATOM 703 C C . LEU A 1 90 ? -8.593 -11.982 10.848 1.00 97.00 90 LEU A C 1
ATOM 705 O O . LEU A 1 90 ? -8.828 -10.780 10.697 1.00 97.00 90 LEU A O 1
ATOM 709 N N . ASN A 1 91 ? -9.110 -12.675 11.866 1.00 96.56 91 ASN A N 1
ATOM 710 C CA . ASN A 1 91 ? -9.916 -12.056 12.917 1.00 96.56 91 ASN A CA 1
ATOM 711 C C . ASN A 1 91 ? -9.105 -11.046 13.740 1.00 96.56 91 ASN A C 1
ATOM 713 O O . ASN A 1 91 ? -9.626 -9.971 14.043 1.00 96.56 91 ASN A O 1
ATOM 717 N N . CYS A 1 92 ? -7.820 -11.304 14.012 1.00 96.69 92 CYS A N 1
ATOM 718 C CA . CYS A 1 92 ? -6.932 -10.302 14.608 1.00 96.69 92 CYS A CA 1
ATOM 719 C C . CYS A 1 92 ? -6.832 -9.041 13.735 1.00 96.69 92 CYS A C 1
ATOM 721 O O . CYS A 1 92 ? -7.010 -7.934 14.242 1.00 96.69 92 CYS A O 1
ATOM 723 N N . PHE A 1 93 ? -6.637 -9.176 12.419 1.00 98.25 93 PHE A N 1
ATOM 724 C CA . PHE A 1 93 ? -6.628 -8.030 11.500 1.00 98.25 93 PHE A CA 1
ATOM 725 C C . PHE A 1 93 ? -7.961 -7.273 11.472 1.00 98.25 93 PHE A C 1
ATOM 727 O O . PHE A 1 93 ? -7.971 -6.039 11.492 1.00 98.25 93 PHE A O 1
ATOM 734 N N . ARG A 1 94 ? -9.095 -7.983 11.500 1.00 98.31 94 ARG A N 1
ATOM 735 C CA . ARG A 1 94 ? -10.420 -7.359 11.632 1.00 98.31 94 ARG A CA 1
ATOM 736 C C . ARG A 1 94 ? -10.546 -6.577 12.940 1.00 98.31 94 ARG A C 1
ATOM 738 O O . ARG A 1 94 ? -11.035 -5.452 12.928 1.00 98.31 94 ARG A O 1
ATOM 745 N N . ASN A 1 95 ? -10.056 -7.118 14.051 1.00 97.38 95 ASN A N 1
ATOM 746 C CA . ASN A 1 95 ? -10.060 -6.419 15.335 1.00 97.38 95 ASN A CA 1
ATOM 747 C C . ASN A 1 95 ? -9.161 -5.174 15.324 1.00 97.38 95 ASN A C 1
ATOM 749 O O . ASN A 1 95 ? -9.578 -4.142 15.843 1.00 97.38 95 ASN A O 1
ATOM 753 N N . ILE A 1 96 ? -8.002 -5.202 14.654 1.00 97.25 96 ILE A N 1
ATOM 754 C CA . ILE A 1 96 ? -7.199 -3.984 14.434 1.00 97.25 96 ILE A CA 1
ATOM 755 C C . ILE A 1 96 ? -7.998 -2.935 13.649 1.00 97.25 96 ILE A C 1
ATOM 757 O O . ILE A 1 96 ? -7.989 -1.762 14.011 1.00 97.25 96 ILE A O 1
ATOM 761 N N . GLY A 1 97 ? -8.735 -3.350 12.615 1.00 97.31 97 GLY A N 1
ATOM 762 C CA . GLY A 1 97 ? -9.655 -2.471 11.890 1.00 97.31 97 GLY A CA 1
ATOM 763 C C . GLY A 1 97 ? -10.682 -1.795 12.803 1.00 97.31 97 GLY A C 1
ATOM 764 O O . GLY A 1 97 ? -10.874 -0.5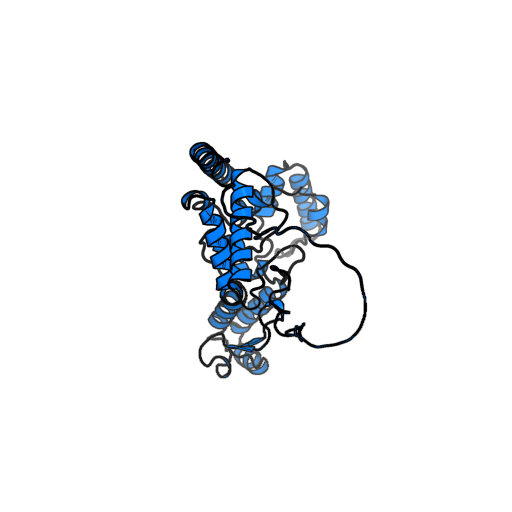84 12.722 1.00 97.31 97 GLY A O 1
ATOM 765 N N . ARG A 1 98 ? -11.295 -2.560 13.714 1.00 96.81 98 ARG A N 1
ATOM 766 C CA . ARG A 1 98 ? -12.261 -2.038 14.697 1.00 96.81 98 ARG A CA 1
ATOM 767 C C . ARG A 1 98 ? -11.620 -1.053 15.666 1.00 96.81 98 ARG A C 1
ATOM 769 O O . ARG A 1 98 ? -12.189 0.004 15.904 1.00 96.81 98 ARG A O 1
ATOM 776 N N . ILE A 1 99 ? -10.427 -1.366 16.176 1.00 95.12 99 ILE A N 1
ATOM 777 C CA . ILE A 1 99 ? -9.665 -0.469 17.058 1.00 95.12 99 ILE A CA 1
ATOM 778 C C . ILE A 1 99 ? -9.384 0.860 16.352 1.00 95.12 99 ILE A C 1
ATOM 780 O O . ILE A 1 99 ? -9.624 1.910 16.936 1.00 95.12 99 ILE A O 1
ATOM 784 N N . LEU A 1 100 ? -8.960 0.837 15.083 1.00 95.06 100 LEU A N 1
ATOM 785 C CA . LEU A 1 100 ? -8.775 2.061 14.294 1.00 95.06 100 LEU A CA 1
ATOM 786 C C . LEU A 1 100 ? -10.081 2.860 14.165 1.00 95.06 100 LEU A C 1
ATOM 788 O O . LEU A 1 100 ? -10.063 4.080 14.303 1.00 95.06 100 LEU A O 1
ATOM 792 N N . GLY A 1 101 ? -11.212 2.185 13.937 1.00 93.56 101 GLY A N 1
ATOM 793 C CA . GLY A 1 101 ? -12.528 2.827 13.892 1.00 93.56 101 GLY A CA 1
ATOM 794 C C . GLY A 1 101 ? -12.931 3.465 15.222 1.00 93.56 101 GLY A C 1
ATOM 795 O O . GLY A 1 101 ? -13.432 4.585 15.236 1.00 93.56 101 GLY A O 1
ATOM 796 N N . LEU A 1 102 ? -12.661 2.790 16.342 1.00 90.12 102 LEU A N 1
ATOM 797 C CA . LEU A 1 102 ? -12.928 3.306 17.687 1.00 90.12 102 LEU A CA 1
ATOM 798 C C . LEU A 1 102 ? -12.051 4.517 18.014 1.00 90.12 102 LEU A C 1
ATOM 800 O O . LEU A 1 102 ? -12.577 5.518 18.493 1.00 90.12 102 LEU A O 1
ATOM 804 N N . CYS A 1 103 ? -10.755 4.465 17.686 1.00 89.19 103 CYS A N 1
ATOM 805 C CA . CYS A 1 103 ? -9.847 5.609 17.803 1.00 89.19 103 CYS A CA 1
ATOM 806 C C . CYS A 1 103 ? -10.395 6.831 17.051 1.00 89.19 103 CYS A C 1
ATOM 808 O O . CYS A 1 103 ? -10.443 7.928 17.600 1.00 89.19 103 CYS A O 1
ATOM 810 N N . LEU A 1 104 ? -10.891 6.631 15.826 1.00 89.81 104 LEU A N 1
ATOM 811 C CA . LEU A 1 104 ? -11.486 7.700 15.022 1.00 89.81 104 LEU A CA 1
ATOM 812 C C . LEU A 1 104 ? -12.793 8.248 15.621 1.00 89.81 104 LEU A C 1
ATOM 814 O O . LEU A 1 104 ? -12.976 9.462 15.636 1.00 89.81 104 LEU A O 1
ATOM 818 N N . LEU A 1 105 ? -13.684 7.394 16.142 1.00 87.44 105 LEU A N 1
ATOM 819 C CA . LEU A 1 105 ? -14.931 7.838 16.793 1.00 87.44 105 LEU A CA 1
ATOM 820 C C . LEU A 1 105 ? -14.684 8.604 18.095 1.00 87.44 105 LEU A C 1
ATOM 822 O O . LEU A 1 105 ? -15.401 9.556 18.397 1.00 87.44 105 LEU A O 1
ATOM 826 N N . GLN A 1 106 ? -13.703 8.163 18.880 1.00 85.44 106 GLN A N 1
ATOM 827 C CA . GLN A 1 106 ? -13.395 8.725 20.195 1.00 85.44 106 GLN A CA 1
ATOM 828 C C . GLN A 1 106 ? -12.407 9.894 20.124 1.00 85.44 106 GLN A C 1
ATOM 830 O O . GLN A 1 106 ? -12.146 10.521 21.147 1.00 85.44 106 GLN A O 1
ATOM 835 N N . ASN A 1 107 ? -11.894 10.212 18.928 1.00 82.12 107 ASN A N 1
ATOM 836 C CA . ASN A 1 107 ? -10.831 11.194 18.719 1.00 82.12 107 ASN A CA 1
ATOM 837 C C . ASN A 1 107 ? -9.575 10.880 19.565 1.00 82.12 107 ASN A C 1
ATOM 839 O O . ASN A 1 107 ? -8.947 11.769 20.140 1.00 82.12 107 ASN A O 1
ATOM 843 N N . GLU A 1 108 ? -9.232 9.593 19.638 1.00 85.12 108 GLU A N 1
ATOM 844 C CA . GLU A 1 108 ? -8.067 9.057 20.341 1.00 85.12 108 GLU A CA 1
ATOM 845 C C . GLU A 1 108 ? -6.979 8.646 19.347 1.00 85.12 108 GLU A C 1
ATOM 847 O O . GLU A 1 108 ? -7.256 8.124 18.264 1.00 85.12 108 GLU A O 1
ATOM 852 N N . LEU A 1 109 ? -5.717 8.850 19.725 1.00 84.75 109 LEU A N 1
ATOM 853 C CA . LEU A 1 109 ? -4.587 8.529 18.855 1.00 84.75 109 LEU A CA 1
ATOM 854 C C . LEU A 1 109 ? -4.237 7.040 18.930 1.00 84.75 109 LEU A C 1
ATOM 856 O O . LEU A 1 109 ? -4.081 6.467 20.0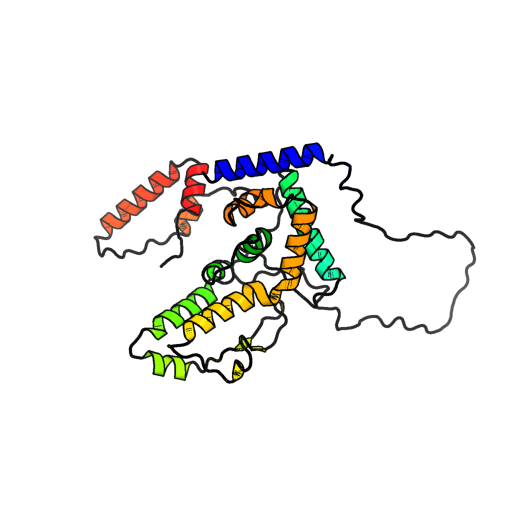07 1.00 84.75 109 LEU A O 1
ATOM 860 N N . CYS A 1 110 ? -4.025 6.416 17.774 1.00 86.06 110 CYS A N 1
ATOM 861 C CA . CYS A 1 110 ? -3.540 5.047 17.684 1.00 86.06 110 CYS A CA 1
ATOM 862 C C . CYS A 1 110 ? -2.003 5.029 17.580 1.00 86.06 110 CYS A C 1
ATOM 864 O O . CYS A 1 110 ? -1.436 5.703 16.711 1.00 86.06 110 CYS A O 1
ATOM 866 N N . PRO A 1 111 ? -1.295 4.219 18.389 1.00 83.00 111 PRO A N 1
ATOM 867 C CA . PRO A 1 111 ? 0.169 4.163 18.393 1.00 83.00 111 PRO A CA 1
ATOM 868 C C . PRO A 1 111 ? 0.776 3.376 17.210 1.00 83.00 111 PRO A C 1
ATOM 870 O O . PRO A 1 111 ? 1.954 3.019 17.254 1.00 83.00 111 PRO A O 1
ATOM 873 N N . ILE A 1 112 ? 0.005 3.088 16.152 1.00 85.88 112 ILE A N 1
ATOM 874 C CA . ILE A 1 112 ? 0.477 2.398 14.942 1.00 85.88 112 ILE A CA 1
ATOM 875 C C . ILE A 1 112 ? 0.459 3.326 13.726 1.00 85.88 112 ILE A C 1
ATOM 877 O O . ILE A 1 112 ? -0.584 3.844 13.331 1.00 85.88 112 ILE A O 1
ATOM 881 N N . THR A 1 113 ? 1.613 3.493 13.084 1.00 90.31 113 THR A N 1
ATOM 882 C CA . THR A 1 113 ? 1.728 4.280 11.850 1.00 90.31 113 THR A CA 1
ATOM 883 C C . THR A 1 113 ? 1.703 3.349 10.642 1.00 90.31 113 THR A C 1
ATOM 885 O O . THR A 1 113 ? 2.680 2.662 10.338 1.00 90.31 113 THR A O 1
ATOM 888 N N . LEU A 1 114 ? 0.573 3.299 9.943 1.00 93.88 114 LEU A N 1
ATOM 889 C CA . LEU A 1 114 ? 0.399 2.422 8.786 1.00 93.88 114 LEU A CA 1
ATOM 890 C C . LEU A 1 114 ? 1.061 2.992 7.529 1.00 93.88 114 LEU A C 1
ATOM 892 O O . LEU A 1 114 ? 1.082 4.204 7.299 1.00 93.88 114 LEU A O 1
ATOM 896 N N . ASN A 1 115 ? 1.561 2.099 6.678 1.00 94.38 115 ASN A N 1
ATOM 897 C CA . ASN A 1 115 ? 2.036 2.469 5.353 1.00 94.38 115 ASN A CA 1
ATOM 898 C C . ASN A 1 115 ? 0.905 3.039 4.482 1.00 94.38 115 ASN A C 1
ATOM 900 O O . ASN A 1 115 ? -0.261 2.655 4.587 1.00 94.38 115 ASN A O 1
ATOM 904 N N . ARG A 1 116 ? 1.270 3.930 3.552 1.00 93.88 116 ARG A N 1
ATOM 905 C CA . ARG A 1 116 ? 0.318 4.656 2.694 1.00 93.88 116 ARG A CA 1
ATOM 906 C C . ARG A 1 116 ? -0.637 3.736 1.924 1.00 93.88 116 ARG A C 1
ATOM 908 O O . ARG A 1 116 ? -1.826 4.033 1.844 1.00 93.88 116 ARG A O 1
ATOM 915 N N . HIS A 1 117 ? -0.133 2.637 1.360 1.00 96.50 117 HIS A N 1
ATOM 916 C CA . HIS A 1 117 ? -0.960 1.687 0.607 1.00 96.50 117 HIS A CA 1
ATOM 917 C C . HIS A 1 117 ? -2.015 1.019 1.504 1.00 96.50 117 HIS A C 1
ATOM 919 O O . HIS A 1 117 ? -3.160 0.900 1.080 1.00 96.50 117 HIS A O 1
ATOM 925 N N . VAL A 1 118 ? -1.676 0.684 2.758 1.00 97.62 118 VAL A N 1
ATOM 926 C CA . VAL A 1 118 ? -2.621 0.123 3.739 1.00 97.62 118 VAL A CA 1
ATOM 927 C C . VAL A 1 118 ? -3.776 1.091 3.948 1.00 97.62 118 VAL A C 1
ATOM 929 O O . VAL A 1 118 ? -4.935 0.725 3.779 1.00 97.62 118 VAL A O 1
ATOM 932 N N . ILE A 1 119 ? -3.458 2.357 4.234 1.00 96.75 119 ILE A N 1
ATOM 933 C CA . ILE A 1 119 ? -4.458 3.406 4.457 1.00 96.75 119 ILE A CA 1
ATOM 934 C C . ILE A 1 119 ? -5.350 3.580 3.224 1.00 96.75 119 ILE A C 1
ATOM 936 O O . ILE A 1 119 ? -6.571 3.651 3.344 1.00 96.75 119 ILE A O 1
ATOM 940 N N . LYS A 1 120 ? -4.762 3.607 2.023 1.00 97.50 120 LYS A N 1
ATOM 941 C CA . LYS A 1 120 ? -5.535 3.685 0.780 1.00 97.50 120 LYS A CA 1
ATOM 942 C C . LYS A 1 120 ? -6.518 2.527 0.646 1.00 97.50 120 LYS A C 1
ATOM 944 O O . LYS A 1 120 ? -7.664 2.777 0.287 1.00 97.50 120 LYS A O 1
ATOM 949 N N . VAL A 1 121 ? -6.116 1.300 0.980 1.00 97.69 121 VAL A N 1
ATOM 950 C CA . VAL A 1 121 ? -7.025 0.147 0.948 1.00 97.69 121 VAL A CA 1
ATOM 951 C C . VAL A 1 121 ? -8.147 0.295 1.974 1.00 97.69 121 VAL A C 1
ATOM 953 O O . VAL A 1 121 ? -9.307 0.097 1.613 1.00 97.69 121 VAL A O 1
ATOM 956 N N . LEU A 1 122 ? -7.850 0.724 3.206 1.00 96.62 122 LEU A N 1
ATOM 957 C CA . LEU A 1 122 ? -8.872 0.996 4.229 1.00 96.62 122 LEU A CA 1
ATOM 958 C C . LEU A 1 122 ? -9.920 2.008 3.735 1.00 96.62 122 LEU A C 1
ATOM 960 O O . LEU A 1 122 ? -11.122 1.762 3.840 1.00 96.62 122 LEU A O 1
ATOM 964 N N . LEU A 1 123 ? -9.464 3.089 3.098 1.00 95.44 123 LEU A N 1
ATOM 965 C CA . LEU A 1 123 ? -10.305 4.128 2.496 1.00 95.44 123 LEU A CA 1
ATOM 966 C C . LEU A 1 123 ? -10.993 3.698 1.183 1.00 95.44 123 LEU A C 1
ATOM 968 O O . LEU A 1 123 ? -11.761 4.466 0.610 1.00 95.44 123 LEU A O 1
ATOM 972 N N . GLY A 1 124 ? -10.713 2.501 0.653 1.00 94.38 124 GLY A N 1
ATOM 973 C CA . GLY A 1 124 ? -11.234 2.052 -0.644 1.00 94.38 124 GLY A CA 1
ATOM 974 C C . GLY A 1 124 ? -10.685 2.835 -1.845 1.00 94.38 124 GLY A C 1
ATOM 975 O O . GLY A 1 124 ? -11.357 2.958 -2.867 1.00 94.38 124 GLY A O 1
ATOM 976 N N . ARG A 1 125 ? -9.476 3.393 -1.733 1.00 94.81 125 ARG A N 1
ATOM 977 C CA . ARG A 1 125 ? -8.790 4.139 -2.795 1.00 94.81 125 ARG A CA 1
ATOM 978 C C . ARG A 1 125 ? -7.859 3.238 -3.595 1.00 94.81 125 ARG A C 1
ATOM 980 O O . ARG A 1 125 ? -7.234 2.325 -3.062 1.00 94.81 125 ARG A O 1
ATOM 987 N N . LYS A 1 126 ? -7.687 3.572 -4.875 1.00 95.06 126 LYS A N 1
ATOM 988 C CA . LYS A 1 126 ? -6.715 2.906 -5.745 1.00 95.06 126 LYS A CA 1
ATOM 989 C C . LYS A 1 126 ? -5.280 3.184 -5.277 1.00 95.06 126 LYS A C 1
ATOM 991 O O . LYS A 1 126 ? -4.884 4.342 -5.100 1.00 95.06 126 LYS A O 1
ATOM 996 N N . VAL A 1 127 ? -4.503 2.116 -5.125 1.00 96.50 127 VAL A N 1
ATOM 997 C CA . VAL A 1 127 ? -3.051 2.174 -4.925 1.00 96.50 127 VAL A CA 1
ATOM 998 C C . VAL A 1 127 ? -2.373 2.206 -6.294 1.00 96.50 127 VAL A C 1
ATOM 1000 O O . VAL A 1 127 ? -2.722 1.444 -7.193 1.00 96.50 127 VAL A O 1
ATOM 1003 N N . ASN A 1 128 ? -1.438 3.133 -6.466 1.00 92.81 128 ASN A N 1
ATOM 1004 C CA . ASN A 1 128 ? -0.660 3.330 -7.683 1.00 92.81 128 ASN A CA 1
ATOM 1005 C C . ASN A 1 128 ? 0.793 2.915 -7.438 1.00 92.81 128 ASN A C 1
ATOM 1007 O O . ASN A 1 128 ? 1.254 2.904 -6.300 1.00 92.81 128 ASN A O 1
ATOM 1011 N N . TRP A 1 129 ? 1.554 2.672 -8.507 1.00 93.31 129 TRP A N 1
ATOM 1012 C CA . TRP A 1 129 ? 2.965 2.287 -8.374 1.00 93.31 129 TRP A CA 1
ATOM 1013 C C . TRP A 1 129 ? 3.800 3.346 -7.622 1.00 93.31 129 TRP A C 1
ATOM 1015 O O . TRP A 1 129 ? 4.693 2.993 -6.867 1.00 93.31 129 TRP A O 1
ATOM 1025 N N . HIS A 1 130 ? 3.461 4.636 -7.736 1.00 92.12 130 HIS A N 1
ATOM 1026 C CA . HIS A 1 130 ? 4.122 5.709 -6.981 1.00 92.12 130 HIS A CA 1
ATOM 1027 C C . HIS A 1 130 ? 3.954 5.593 -5.458 1.00 92.12 130 HIS A C 1
ATOM 1029 O O . HIS A 1 130 ? 4.782 6.110 -4.712 1.00 92.12 130 HIS A O 1
ATOM 1035 N N . ASP A 1 131 ? 2.920 4.897 -4.970 1.00 92.44 131 ASP A N 1
ATOM 1036 C CA . ASP A 1 131 ? 2.779 4.638 -3.534 1.00 92.44 131 ASP A CA 1
ATOM 1037 C C . ASP A 1 131 ? 3.877 3.695 -3.013 1.00 92.44 131 ASP A C 1
ATOM 1039 O O . ASP A 1 131 ? 4.167 3.698 -1.815 1.00 92.44 131 ASP A O 1
ATOM 1043 N N . PHE A 1 132 ? 4.539 2.955 -3.909 1.00 94.38 132 PHE A N 1
ATOM 1044 C CA . PHE A 1 132 ? 5.656 2.077 -3.579 1.00 94.38 132 PHE A CA 1
ATOM 1045 C C . PHE A 1 132 ? 6.857 2.847 -3.017 1.00 94.38 132 PHE A C 1
ATOM 1047 O O . PHE A 1 132 ? 7.558 2.322 -2.161 1.00 94.38 132 PHE A O 1
ATOM 1054 N N . ALA A 1 133 ? 7.026 4.129 -3.365 1.00 90.75 133 ALA A N 1
ATOM 1055 C CA . ALA A 1 133 ? 8.044 4.999 -2.765 1.00 90.75 133 ALA A CA 1
ATOM 1056 C C . ALA A 1 133 ? 7.890 5.160 -1.238 1.00 90.75 133 ALA A C 1
ATOM 1058 O O . ALA A 1 133 ? 8.862 5.434 -0.532 1.00 90.75 133 ALA A O 1
ATOM 1059 N N . PHE A 1 134 ? 6.669 4.998 -0.715 1.00 89.38 134 PHE A N 1
ATOM 1060 C CA . PHE A 1 134 ? 6.390 5.032 0.724 1.00 89.38 134 PHE A CA 1
ATOM 1061 C C . PHE A 1 134 ? 6.538 3.658 1.380 1.00 89.38 134 PHE A C 1
ATOM 1063 O O . PHE A 1 134 ? 6.733 3.594 2.589 1.00 89.38 134 PHE A O 1
ATOM 1070 N N . PHE A 1 135 ? 6.439 2.585 0.595 1.00 91.88 135 PHE A N 1
ATOM 1071 C CA . PHE A 1 135 ? 6.602 1.209 1.050 1.00 91.88 135 PHE A CA 1
ATOM 1072 C C . PHE A 1 135 ? 8.084 0.836 1.146 1.00 91.88 135 PHE A C 1
ATOM 1074 O O . PHE A 1 135 ? 8.568 0.511 2.226 1.00 91.88 135 PHE A O 1
ATOM 1081 N N . ASP A 1 136 ? 8.800 0.963 0.029 1.00 91.81 136 ASP A N 1
ATOM 1082 C CA . ASP A 1 136 ? 10.227 0.695 -0.104 1.00 91.81 136 ASP A CA 1
ATOM 1083 C C . ASP A 1 136 ? 10.855 1.739 -1.053 1.00 91.81 136 ASP A C 1
ATOM 1085 O O . ASP A 1 136 ? 10.819 1.586 -2.279 1.00 91.81 136 ASP A O 1
ATOM 1089 N N . PRO A 1 137 ? 11.420 2.835 -0.511 1.00 87.88 137 PRO A N 1
ATOM 1090 C CA . PRO A 1 137 ? 11.997 3.904 -1.325 1.00 87.88 137 PRO A CA 1
ATOM 1091 C C . PRO A 1 137 ? 13.243 3.463 -2.104 1.00 87.88 137 PRO A C 1
ATOM 1093 O O . PRO A 1 137 ? 13.524 4.026 -3.161 1.00 87.88 137 PRO A O 1
ATOM 1096 N N . VAL A 1 138 ? 13.995 2.480 -1.598 1.00 89.12 138 VAL A N 1
ATOM 1097 C CA . VAL A 1 138 ? 15.236 2.013 -2.232 1.00 89.12 138 VAL A CA 1
ATOM 1098 C C . VAL A 1 138 ? 14.893 1.193 -3.469 1.00 89.12 138 VAL A C 1
ATOM 1100 O O . VAL A 1 138 ? 15.427 1.432 -4.557 1.00 89.12 138 VAL A O 1
ATOM 1103 N N . MET A 1 139 ? 13.946 0.267 -3.326 1.00 92.69 139 MET A N 1
ATOM 1104 C CA . MET A 1 139 ? 13.477 -0.523 -4.455 1.00 92.69 139 MET A CA 1
ATOM 1105 C C . MET A 1 139 ? 12.687 0.334 -5.451 1.00 92.69 139 MET A C 1
ATOM 1107 O O . MET A 1 139 ? 12.846 0.160 -6.656 1.00 92.69 139 MET A O 1
ATOM 1111 N N . TYR A 1 140 ? 11.899 1.309 -4.985 1.00 93.44 140 TYR A N 1
ATOM 1112 C CA . TYR A 1 140 ? 11.233 2.273 -5.867 1.00 93.44 140 TYR A CA 1
ATOM 1113 C C . TYR A 1 140 ? 12.221 2.995 -6.789 1.00 93.44 140 TYR A C 1
ATOM 1115 O O . TYR A 1 140 ? 11.992 3.052 -7.997 1.00 93.44 140 TYR A O 1
ATOM 1123 N N . GLU A 1 141 ? 13.329 3.509 -6.245 1.00 92.50 141 GLU A N 1
ATOM 1124 C CA . GLU A 1 141 ? 14.338 4.188 -7.060 1.00 92.50 141 GLU A CA 1
ATOM 1125 C C . GLU A 1 141 ? 15.010 3.217 -8.038 1.00 92.50 141 GLU A C 1
ATOM 1127 O O . GLU A 1 141 ? 15.194 3.552 -9.203 1.00 92.50 141 GLU A O 1
ATOM 1132 N N . SER A 1 142 ? 15.271 1.977 -7.620 1.00 93.06 142 SER A N 1
ATOM 1133 C CA . SER A 1 142 ? 15.818 0.938 -8.506 1.00 93.06 142 SER A CA 1
ATOM 1134 C C . SER A 1 142 ? 14.888 0.640 -9.695 1.00 93.06 142 SER A C 1
ATOM 1136 O O . SER A 1 142 ? 15.329 0.610 -10.844 1.00 93.06 142 SER A O 1
ATOM 1138 N N . LEU A 1 143 ? 13.580 0.500 -9.450 1.00 94.25 143 LEU A N 1
ATOM 1139 C CA . LEU A 1 143 ? 12.567 0.311 -10.500 1.00 94.25 143 LEU A CA 1
ATOM 1140 C C . LEU A 1 143 ? 12.432 1.549 -11.397 1.00 94.25 143 LEU A C 1
ATOM 1142 O O . LEU A 1 143 ? 12.222 1.435 -12.605 1.00 94.25 143 LEU A O 1
ATOM 1146 N N . ARG A 1 144 ? 12.574 2.747 -10.825 1.00 94.06 144 ARG A N 1
ATOM 1147 C CA . ARG A 1 144 ? 12.563 3.998 -11.582 1.00 94.06 144 ARG A CA 1
ATOM 1148 C C . ARG A 1 144 ? 13.770 4.100 -12.512 1.00 94.06 144 ARG A C 1
ATOM 1150 O O . ARG A 1 144 ? 13.601 4.498 -13.663 1.00 94.06 144 ARG A O 1
ATOM 1157 N N . GLN A 1 145 ? 14.959 3.720 -12.048 1.00 92.38 145 GLN A N 1
ATOM 1158 C CA . GLN A 1 145 ? 16.155 3.658 -12.890 1.00 92.38 145 GLN A CA 1
ATOM 1159 C C . GLN A 1 145 ? 15.987 2.634 -14.011 1.00 92.38 145 GLN A C 1
ATOM 1161 O O . GLN A 1 145 ? 16.305 2.942 -15.155 1.00 92.38 145 GLN A O 1
ATOM 1166 N N . LEU A 1 146 ? 15.381 1.475 -13.731 1.00 92.56 146 LEU A N 1
ATOM 1167 C CA . LEU A 1 146 ? 15.051 0.484 -14.759 1.00 92.56 146 LEU A CA 1
ATOM 1168 C C . LEU A 1 146 ? 14.163 1.083 -15.868 1.00 92.56 146 LEU A C 1
ATOM 1170 O O . LEU A 1 146 ? 14.459 0.930 -17.052 1.00 92.56 146 LEU A O 1
ATOM 1174 N N . ILE A 1 147 ? 13.130 1.852 -15.505 1.00 93.38 147 ILE A N 1
ATOM 1175 C CA . ILE A 1 147 ? 12.301 2.584 -16.480 1.00 93.38 147 ILE A CA 1
ATOM 1176 C C . ILE A 1 147 ? 13.134 3.606 -17.264 1.00 93.38 147 ILE A C 1
ATOM 1178 O O . ILE A 1 147 ? 12.989 3.701 -18.479 1.00 93.38 147 ILE A O 1
ATOM 1182 N N . ARG A 1 148 ? 14.018 4.367 -16.611 1.00 92.31 148 ARG A N 1
ATOM 1183 C CA . ARG A 1 148 ? 14.870 5.350 -17.306 1.00 92.31 148 ARG A CA 1
ATOM 1184 C C . ARG A 1 148 ? 15.814 4.683 -18.306 1.00 92.31 148 ARG A C 1
ATOM 1186 O O . ARG A 1 148 ? 15.948 5.173 -19.422 1.00 92.31 148 ARG A O 1
ATOM 1193 N N . HIS A 1 149 ? 16.417 3.556 -17.936 1.00 91.25 149 HIS A N 1
ATOM 1194 C CA . HIS A 1 149 ? 17.288 2.784 -18.820 1.00 91.25 149 HIS A CA 1
ATOM 1195 C C . HIS A 1 149 ? 16.547 2.208 -20.026 1.00 91.25 149 HIS A C 1
ATOM 1197 O O . HIS A 1 149 ? 17.149 2.075 -21.080 1.00 91.25 149 HIS A O 1
ATOM 1203 N N . SER A 1 150 ? 15.241 1.939 -19.930 1.00 92.44 150 SER A N 1
ATOM 1204 C CA . SER A 1 150 ? 14.462 1.473 -21.090 1.00 92.44 150 SER A CA 1
ATOM 1205 C C . SER A 1 150 ? 14.360 2.495 -22.229 1.00 92.44 150 SER A C 1
ATOM 1207 O O . SER A 1 150 ? 14.006 2.138 -23.347 1.00 92.44 150 SER A O 1
ATOM 1209 N N . GLN A 1 151 ? 14.667 3.764 -21.947 1.00 92.56 151 GLN A N 1
ATOM 1210 C CA . GLN A 1 151 ? 14.571 4.872 -22.895 1.00 92.56 151 GLN A CA 1
ATOM 1211 C C . GLN A 1 151 ? 15.923 5.236 -23.530 1.00 92.56 151 GLN A C 1
ATOM 1213 O O . GLN A 1 151 ? 15.986 6.192 -24.302 1.00 92.56 151 GLN A O 1
ATOM 1218 N N . THR A 1 152 ? 17.008 4.531 -23.194 1.00 93.38 152 THR A N 1
ATOM 1219 C CA . THR A 1 152 ? 18.343 4.794 -23.750 1.00 93.38 152 THR A CA 1
ATOM 1220 C C . THR A 1 152 ? 18.601 3.967 -25.010 1.00 93.38 152 THR A C 1
ATOM 1222 O O . THR A 1 152 ? 17.979 2.933 -25.236 1.00 93.38 152 THR A O 1
ATOM 1225 N N . GLU A 1 153 ? 19.557 4.395 -25.837 1.00 89.69 153 GLU A N 1
ATOM 1226 C CA . GLU A 1 153 ? 19.946 3.656 -27.053 1.00 89.69 153 GLU A CA 1
ATOM 1227 C C . GLU A 1 153 ? 20.550 2.272 -26.741 1.00 89.69 153 GLU A C 1
ATOM 1229 O O . GLU A 1 153 ? 20.484 1.357 -27.556 1.00 89.69 153 GLU A O 1
ATOM 1234 N N . GLU A 1 154 ? 21.087 2.099 -25.531 1.00 91.56 154 GLU A N 1
ATOM 1235 C CA . GLU A 1 154 ? 21.703 0.859 -25.043 1.00 91.56 154 GLU A CA 1
ATOM 1236 C C . GLU A 1 154 ? 20.716 -0.053 -24.285 1.00 91.56 154 GLU A C 1
ATOM 1238 O O . GLU A 1 154 ? 21.129 -1.062 -23.709 1.00 91.56 154 GLU A O 1
ATOM 1243 N N . ALA A 1 155 ? 19.418 0.278 -24.267 1.00 90.81 155 ALA A N 1
ATOM 1244 C CA . ALA A 1 155 ? 18.412 -0.398 -23.446 1.00 90.81 155 ALA A CA 1
ATOM 1245 C C . ALA A 1 155 ? 18.388 -1.922 -23.648 1.00 90.81 155 ALA A C 1
ATOM 1247 O O . ALA A 1 155 ? 18.421 -2.670 -22.676 1.00 90.81 155 ALA A O 1
ATOM 1248 N N . GLU A 1 156 ? 18.392 -2.402 -24.893 1.00 90.75 156 GLU A N 1
ATOM 1249 C CA . GLU A 1 156 ? 18.362 -3.845 -25.186 1.00 90.75 156 GLU A CA 1
ATOM 1250 C C . GLU A 1 156 ? 19.558 -4.590 -24.573 1.00 90.75 156 GLU A C 1
ATOM 1252 O O . GLU A 1 156 ? 19.392 -5.645 -23.961 1.00 90.75 156 GLU A O 1
ATOM 1257 N N . ALA A 1 157 ? 20.763 -4.016 -24.670 1.00 90.06 157 ALA A N 1
ATOM 1258 C CA . ALA A 1 157 ? 21.969 -4.617 -24.105 1.00 90.06 157 ALA A CA 1
ATOM 1259 C C . ALA A 1 157 ? 21.935 -4.626 -22.569 1.00 90.06 157 ALA A C 1
ATOM 1261 O O . ALA A 1 157 ? 22.310 -5.622 -21.949 1.00 90.06 157 ALA A O 1
ATOM 1262 N N . VAL A 1 158 ? 21.454 -3.540 -21.955 1.00 90.00 158 VAL A N 1
ATOM 1263 C CA . VAL A 1 158 ? 21.322 -3.421 -20.495 1.00 90.00 158 VAL A CA 1
ATOM 1264 C C . VAL A 1 158 ? 20.312 -4.431 -19.949 1.00 90.00 158 VAL A C 1
ATOM 1266 O O . VAL A 1 158 ? 20.625 -5.151 -19.004 1.00 90.00 158 VAL A O 1
ATOM 1269 N N . PHE A 1 159 ? 19.123 -4.528 -20.549 1.00 92.12 159 PHE A N 1
ATOM 1270 C CA . PHE A 1 159 ? 18.077 -5.447 -20.091 1.00 92.12 159 PHE A CA 1
ATOM 1271 C C . PHE A 1 159 ? 18.467 -6.914 -20.305 1.00 92.12 159 PHE A C 1
ATOM 1273 O O . PHE A 1 159 ? 18.239 -7.733 -19.417 1.00 92.12 159 PHE A O 1
ATOM 1280 N N . ALA A 1 160 ? 19.131 -7.241 -21.420 1.00 90.06 160 ALA A N 1
ATOM 1281 C CA . ALA A 1 160 ? 19.662 -8.584 -21.651 1.00 90.06 160 ALA A CA 1
ATOM 1282 C C . ALA A 1 160 ? 20.735 -8.983 -20.621 1.00 90.06 160 ALA A C 1
ATOM 1284 O O . ALA A 1 160 ? 20.813 -10.147 -20.240 1.00 90.06 160 ALA A O 1
ATOM 1285 N N . ALA A 1 161 ? 21.544 -8.029 -20.143 1.00 90.94 161 ALA A N 1
ATOM 1286 C CA . ALA A 1 161 ? 22.564 -8.280 -19.123 1.00 90.94 161 ALA A CA 1
ATOM 1287 C C . ALA A 1 161 ? 21.997 -8.438 -17.699 1.00 90.94 161 ALA A C 1
ATOM 1289 O O . ALA A 1 161 ? 22.668 -9.013 -16.845 1.00 90.94 161 ALA A O 1
ATOM 1290 N N . MET A 1 162 ? 20.793 -7.918 -17.428 1.00 88.56 162 MET A N 1
ATOM 1291 C CA . MET A 1 162 ? 20.145 -7.996 -16.111 1.00 88.56 162 MET A CA 1
ATOM 1292 C C . MET A 1 162 ? 19.470 -9.346 -15.833 1.00 88.56 162 MET A C 1
ATOM 1294 O O . MET A 1 162 ? 19.210 -9.632 -14.668 1.00 88.56 162 MET A O 1
ATOM 1298 N N . ASP A 1 163 ? 19.178 -10.138 -16.871 1.00 88.31 163 ASP A N 1
ATOM 1299 C CA . ASP A 1 163 ? 18.523 -11.458 -16.782 1.00 88.31 163 ASP A CA 1
ATOM 1300 C C . ASP A 1 163 ? 17.269 -11.466 -15.883 1.00 88.31 163 ASP A C 1
ATOM 1302 O O . ASP A 1 163 ? 17.062 -12.323 -15.025 1.00 88.31 163 ASP A O 1
ATOM 1306 N N . LEU A 1 164 ? 16.436 -10.433 -16.040 1.00 93.62 164 LEU A N 1
ATOM 1307 C CA . LEU A 1 164 ? 15.238 -10.241 -15.233 1.00 93.62 164 LEU A CA 1
ATOM 1308 C C . LEU A 1 164 ? 14.031 -10.910 -15.898 1.00 93.62 164 LEU A C 1
ATOM 1310 O O . LEU A 1 164 ? 13.809 -10.737 -17.095 1.00 93.62 164 LEU A O 1
ATOM 1314 N N . ALA A 1 165 ? 13.206 -11.601 -15.115 1.00 95.94 165 ALA A N 1
ATOM 1315 C CA . ALA A 1 165 ? 11.949 -12.204 -15.562 1.00 95.94 165 ALA A CA 1
ATOM 1316 C C . ALA A 1 165 ? 10.749 -11.631 -14.793 1.00 95.94 165 ALA A C 1
ATOM 1318 O O . ALA A 1 165 ? 10.915 -10.949 -13.782 1.00 95.94 165 ALA A O 1
ATOM 1319 N N . PHE A 1 166 ? 9.519 -11.926 -15.225 1.00 97.62 166 PHE A N 1
ATOM 1320 C CA . PHE A 1 166 ? 8.290 -11.582 -14.491 1.00 97.62 166 PHE A CA 1
ATOM 13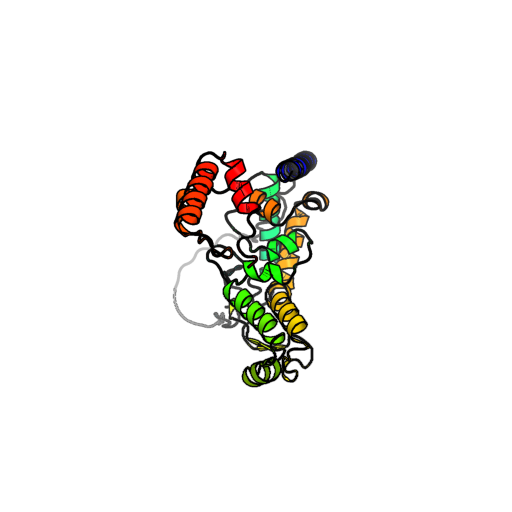21 C C . PHE A 1 166 ? 8.053 -12.512 -13.287 1.00 97.62 166 PHE A C 1
ATOM 1323 O O . PHE A 1 166 ? 6.956 -13.036 -13.079 1.00 97.62 166 PHE A O 1
ATOM 1330 N N . ALA A 1 167 ? 9.086 -12.693 -12.472 1.00 96.31 167 ALA A N 1
ATOM 1331 C CA . ALA A 1 167 ? 9.063 -13.418 -11.216 1.00 96.31 167 ALA A CA 1
ATOM 1332 C C . ALA A 1 167 ? 9.888 -12.656 -10.175 1.00 96.31 167 ALA A C 1
ATOM 1334 O O . ALA A 1 167 ? 10.844 -11.961 -10.519 1.00 96.31 167 ALA A O 1
ATOM 1335 N N . ILE A 1 168 ? 9.492 -12.748 -8.909 1.00 95.75 168 ILE A N 1
ATOM 1336 C CA . ILE A 1 168 ? 10.143 -12.034 -7.809 1.00 95.75 168 ILE A CA 1
ATOM 1337 C C . ILE A 1 168 ? 10.337 -12.955 -6.616 1.00 95.75 168 ILE A C 1
ATOM 1339 O O . ILE A 1 168 ? 9.496 -13.810 -6.347 1.00 95.75 168 ILE A O 1
ATOM 1343 N N . ASP A 1 169 ? 11.412 -12.726 -5.871 1.00 94.12 169 ASP A N 1
ATOM 1344 C CA . ASP A 1 169 ? 11.627 -13.374 -4.583 1.00 94.12 169 ASP A CA 1
ATOM 1345 C C . ASP A 1 169 ? 10.990 -12.542 -3.465 1.00 94.12 169 ASP A C 1
ATOM 1347 O O . ASP A 1 169 ? 11.108 -11.310 -3.425 1.00 94.12 169 ASP A O 1
ATOM 1351 N N . LEU A 1 170 ? 10.289 -13.216 -2.560 1.00 92.94 170 LEU A N 1
ATOM 1352 C CA . LEU A 1 170 ? 9.627 -12.629 -1.401 1.00 92.94 170 LEU A CA 1
ATOM 1353 C C . LEU A 1 170 ? 10.480 -12.813 -0.146 1.00 92.94 170 LEU A C 1
ATOM 1355 O O . LEU A 1 170 ? 11.129 -13.846 0.046 1.00 92.94 170 LEU A O 1
ATOM 1359 N N . CYS A 1 171 ? 10.458 -11.813 0.739 1.00 91.00 171 CYS A N 1
ATOM 1360 C CA . CYS A 1 171 ? 11.074 -11.956 2.055 1.00 91.00 171 CYS A CA 1
ATOM 1361 C C . CYS A 1 171 ? 10.208 -12.827 2.980 1.00 91.00 171 CYS A C 1
ATOM 1363 O O . CYS A 1 171 ? 9.071 -13.189 2.660 1.00 91.00 171 CYS A O 1
ATOM 1365 N N . LYS A 1 172 ? 10.741 -13.166 4.158 1.00 89.88 172 LYS A N 1
ATOM 1366 C CA . LYS A 1 172 ? 10.061 -14.053 5.110 1.00 89.88 172 LYS A CA 1
ATOM 1367 C C . LYS A 1 172 ? 8.702 -13.512 5.549 1.00 89.88 172 LYS A C 1
ATOM 1369 O O . LYS A 1 172 ? 7.743 -14.263 5.693 1.00 89.88 172 LYS A O 1
ATOM 1374 N N . GLU A 1 173 ? 8.612 -12.205 5.750 1.00 91.56 173 GLU A N 1
ATOM 1375 C CA . GLU A 1 173 ? 7.391 -11.517 6.162 1.00 91.56 173 GLU A CA 1
ATOM 1376 C C . GLU A 1 173 ? 6.306 -11.530 5.077 1.00 91.56 173 GLU A C 1
ATOM 1378 O O . GLU A 1 173 ? 5.132 -11.356 5.393 1.00 91.56 173 GLU A O 1
ATOM 1383 N N . GLU A 1 174 ? 6.685 -11.776 3.825 1.00 91.00 174 GLU A N 1
ATOM 1384 C CA . GLU A 1 174 ? 5.805 -11.790 2.655 1.00 91.00 174 GLU A CA 1
ATOM 1385 C C . GLU A 1 174 ? 5.423 -13.213 2.207 1.00 91.00 174 GLU A C 1
ATOM 1387 O O . GLU A 1 174 ? 4.660 -13.367 1.261 1.00 91.00 174 GLU A O 1
ATOM 1392 N N . GLY A 1 175 ? 5.915 -14.252 2.895 1.00 85.81 175 GLY A N 1
ATOM 1393 C CA . GLY A 1 175 ? 5.615 -15.660 2.597 1.00 85.81 175 GLY A CA 1
ATOM 1394 C C . GLY A 1 175 ? 6.811 -16.489 2.122 1.00 85.81 175 GLY A C 1
ATOM 1395 O O . GLY A 1 175 ? 6.700 -17.709 2.065 1.00 85.81 175 GLY A O 1
ATOM 1396 N N . SER A 1 176 ? 7.974 -15.864 1.894 1.00 88.19 176 SER A N 1
ATOM 1397 C CA . SER A 1 176 ? 9.192 -16.485 1.339 1.00 88.19 176 SER A CA 1
ATOM 1398 C C . SER A 1 176 ? 9.026 -17.096 -0.062 1.00 88.19 176 SER A C 1
ATOM 1400 O O . SER A 1 176 ? 7.935 -17.432 -0.510 1.00 88.19 176 SER A O 1
ATOM 1402 N N . GLY A 1 177 ? 10.153 -17.305 -0.744 1.00 90.69 177 GLY A N 1
ATOM 1403 C CA . GLY A 1 177 ? 10.192 -18.022 -2.020 1.00 90.69 177 GLY A CA 1
ATOM 1404 C C . GLY A 1 177 ? 9.926 -17.138 -3.235 1.00 90.69 177 GLY A C 1
ATOM 1405 O O . GLY A 1 177 ? 9.772 -15.924 -3.121 1.00 90.69 177 GLY A O 1
ATOM 1406 N N . GLN A 1 178 ? 9.919 -17.769 -4.407 1.00 94.19 178 GLN A N 1
ATOM 1407 C CA . GLN A 1 178 ? 9.738 -17.098 -5.688 1.00 94.19 178 GLN A CA 1
ATOM 1408 C C . GLN A 1 178 ? 8.282 -17.192 -6.146 1.00 94.19 178 GLN A C 1
ATOM 1410 O O . GLN A 1 178 ? 7.665 -18.256 -6.071 1.00 94.19 178 GLN A O 1
ATOM 1415 N N . VAL A 1 179 ? 7.748 -16.090 -6.664 1.00 95.50 179 VAL A N 1
ATOM 1416 C CA . VAL A 1 179 ? 6.383 -16.006 -7.196 1.00 95.50 179 VAL A CA 1
ATOM 1417 C C . VAL A 1 179 ? 6.379 -15.378 -8.582 1.00 95.50 179 VAL A C 1
ATOM 1419 O O . VAL A 1 179 ? 7.153 -14.464 -8.868 1.00 95.50 179 VAL A O 1
ATOM 1422 N N . GLU A 1 180 ? 5.482 -15.845 -9.449 1.00 96.94 180 GLU A N 1
ATOM 1423 C CA . GLU A 1 180 ? 5.290 -15.249 -10.771 1.00 96.94 180 GLU A CA 1
ATOM 1424 C C . GLU A 1 180 ? 4.350 -14.034 -10.693 1.00 96.94 180 GLU A C 1
ATOM 1426 O O . GLU A 1 180 ? 3.275 -14.089 -10.093 1.00 96.94 180 GLU A O 1
ATOM 1431 N N . LEU A 1 181 ? 4.716 -12.932 -11.350 1.00 96.44 181 LEU A N 1
ATOM 1432 C CA . LEU A 1 181 ? 3.896 -11.713 -11.444 1.00 96.44 181 LEU A CA 1
ATOM 1433 C C . LEU A 1 181 ? 2.760 -11.825 -12.480 1.00 96.44 181 LEU A C 1
ATOM 1435 O O . LEU A 1 181 ? 1.834 -11.003 -12.524 1.00 96.44 181 LEU A O 1
ATOM 1439 N N . LEU A 1 182 ? 2.863 -12.817 -13.360 1.00 94.06 182 LEU A N 1
ATOM 1440 C CA . LEU A 1 182 ? 1.887 -13.208 -14.368 1.00 94.06 182 LEU A CA 1
ATOM 1441 C C . LEU A 1 182 ? 2.069 -14.690 -14.685 1.00 94.06 182 LEU A C 1
ATOM 1443 O O . LEU A 1 182 ? 3.131 -15.244 -14.433 1.00 94.06 182 LEU A O 1
ATOM 1447 N N . VAL A 1 183 ? 1.044 -15.319 -15.255 1.00 94.31 183 VAL A N 1
ATOM 1448 C CA . VAL A 1 183 ? 1.081 -16.746 -15.601 1.00 94.31 183 VAL A CA 1
ATOM 1449 C C . VAL A 1 183 ? 2.209 -17.024 -16.600 1.00 94.31 183 VAL A C 1
ATOM 1451 O O . VAL A 1 183 ? 2.198 -16.471 -17.701 1.00 94.31 183 VAL A O 1
ATOM 1454 N N . GLY A 1 184 ? 3.160 -17.884 -16.227 1.00 94.31 184 GLY A N 1
ATOM 1455 C CA . GLY A 1 184 ? 4.351 -18.184 -17.026 1.00 94.31 184 GLY A CA 1
ATOM 1456 C C . GLY A 1 184 ? 5.430 -17.102 -16.944 1.00 94.31 184 GLY A C 1
ATOM 1457 O O . GLY A 1 184 ? 6.295 -17.031 -17.819 1.00 94.31 184 GLY A O 1
ATOM 1458 N N . GLY A 1 185 ? 5.368 -16.243 -15.924 1.00 94.38 185 GLY A N 1
ATOM 1459 C CA . GLY A 1 185 ? 6.235 -15.081 -15.758 1.00 94.38 185 GLY A CA 1
ATOM 1460 C C . GLY A 1 185 ? 7.714 -15.424 -15.598 1.00 94.38 185 GLY A C 1
ATOM 1461 O O . GLY A 1 185 ? 8.550 -14.648 -16.054 1.00 94.38 185 GLY A O 1
ATOM 1462 N N . VAL A 1 186 ? 8.050 -16.602 -15.058 1.00 94.38 186 VAL A N 1
ATOM 1463 C CA . VAL A 1 186 ? 9.447 -17.072 -14.951 1.00 94.38 186 VAL A CA 1
ATOM 1464 C C . VAL A 1 186 ? 10.113 -17.203 -16.324 1.00 94.38 186 VAL A C 1
ATOM 1466 O O . VAL A 1 186 ? 11.305 -16.959 -16.454 1.00 94.38 186 VAL A O 1
ATOM 1469 N N . ASN A 1 187 ? 9.345 -17.532 -17.367 1.00 95.00 187 ASN A N 1
ATOM 1470 C CA . ASN A 1 187 ? 9.858 -17.681 -18.733 1.00 95.00 187 ASN A CA 1
ATOM 1471 C C . ASN A 1 187 ? 9.682 -16.412 -19.583 1.00 95.00 187 ASN A C 1
ATOM 1473 O O . ASN A 1 187 ? 9.946 -16.434 -20.786 1.00 95.00 187 ASN A O 1
ATOM 1477 N N . MET A 1 188 ? 9.191 -15.319 -18.992 1.00 96.38 188 MET A N 1
ATOM 1478 C CA . MET A 1 188 ? 8.971 -14.057 -19.688 1.00 96.38 188 MET A CA 1
ATOM 1479 C C . MET A 1 188 ? 10.051 -13.054 -19.273 1.00 96.38 188 MET A C 1
ATOM 1481 O O . MET A 1 188 ? 9.957 -12.503 -18.174 1.00 96.38 188 MET A O 1
ATOM 1485 N N . PRO A 1 189 ? 11.055 -12.780 -20.125 1.00 96.44 189 PRO A N 1
ATOM 1486 C CA . PRO A 1 189 ? 12.080 -11.801 -19.806 1.00 96.44 189 PRO A CA 1
ATOM 1487 C C . PRO A 1 189 ? 11.501 -10.384 -19.780 1.00 96.44 189 PRO A C 1
ATOM 1489 O O . PRO A 1 189 ? 10.603 -10.020 -20.554 1.00 96.44 189 PRO A O 1
ATOM 1492 N N . VAL A 1 190 ? 12.046 -9.562 -18.893 1.00 96.75 190 VAL A N 1
ATOM 1493 C CA . VAL A 1 190 ? 11.778 -8.130 -18.858 1.00 96.75 190 VAL A CA 1
ATOM 1494 C C . VAL A 1 190 ? 12.599 -7.467 -19.957 1.00 96.75 190 VAL A C 1
ATOM 1496 O O . VAL A 1 190 ? 13.804 -7.657 -20.075 1.00 96.75 190 VAL A O 1
ATOM 1499 N N . THR A 1 191 ? 11.922 -6.677 -20.774 1.00 96.06 191 THR A N 1
ATOM 1500 C CA . THR A 1 191 ? 12.458 -5.968 -21.933 1.00 96.06 191 THR A CA 1
ATOM 1501 C C . THR A 1 191 ? 12.118 -4.484 -21.811 1.00 96.06 191 THR A C 1
ATOM 1503 O O . THR A 1 191 ? 11.180 -4.128 -21.082 1.00 96.06 191 THR A O 1
ATOM 1506 N N . PRO A 1 192 ? 12.789 -3.599 -22.566 1.00 95.69 192 PRO A N 1
ATOM 1507 C CA . PRO A 1 192 ? 12.450 -2.177 -22.577 1.00 95.69 192 PRO A CA 1
ATOM 1508 C C . PRO A 1 192 ? 10.972 -1.907 -22.915 1.00 95.69 192 PRO A C 1
ATOM 1510 O O . PRO A 1 192 ? 10.373 -0.965 -22.402 1.00 95.69 192 PRO A O 1
ATOM 1513 N N . LEU A 1 193 ? 10.350 -2.772 -23.725 1.00 95.50 193 LEU A N 1
ATOM 1514 C CA . LEU A 1 193 ? 8.951 -2.645 -24.143 1.00 95.50 193 LEU A CA 1
ATOM 1515 C C . LEU A 1 193 ? 7.941 -3.031 -23.051 1.00 95.50 193 LEU A C 1
ATOM 1517 O O . LEU A 1 193 ? 6.844 -2.475 -23.014 1.00 95.50 193 LEU A O 1
ATOM 1521 N N . ASN A 1 194 ? 8.277 -3.982 -22.173 1.00 96.38 194 ASN A N 1
ATOM 1522 C CA . ASN A 1 194 ? 7.352 -4.512 -21.161 1.00 96.38 194 ASN A CA 1
ATOM 1523 C C . ASN A 1 194 ? 7.676 -4.057 -19.720 1.00 96.38 194 ASN A C 1
ATOM 1525 O O . ASN A 1 194 ? 6.900 -4.339 -18.803 1.00 96.38 194 ASN A O 1
ATOM 1529 N N . VAL A 1 195 ? 8.765 -3.303 -19.521 1.00 96.94 195 VAL A N 1
ATOM 1530 C CA . VAL A 1 195 ? 9.249 -2.846 -18.206 1.00 96.94 195 VAL A CA 1
ATOM 1531 C C . VAL A 1 195 ? 8.188 -2.116 -17.382 1.00 96.94 195 VAL A C 1
ATOM 1533 O O . VAL A 1 195 ? 8.101 -2.309 -16.173 1.00 96.94 195 VAL A O 1
ATOM 1536 N N . TYR A 1 196 ? 7.340 -1.304 -18.015 1.00 96.50 196 TYR A N 1
ATOM 1537 C CA . TYR A 1 196 ? 6.295 -0.558 -17.312 1.00 96.50 196 TYR A CA 1
ATOM 1538 C C . TYR A 1 196 ? 5.278 -1.489 -16.650 1.00 96.50 196 TYR A C 1
ATOM 1540 O O . TYR A 1 196 ? 4.851 -1.241 -15.521 1.00 96.50 196 TYR A O 1
ATOM 1548 N N . GLU A 1 197 ? 4.916 -2.578 -17.331 1.00 97.31 197 GLU A N 1
ATOM 1549 C CA . GLU A 1 197 ? 4.019 -3.584 -16.771 1.00 97.31 197 GLU A CA 1
ATOM 1550 C C . GLU A 1 197 ? 4.722 -4.386 -15.677 1.00 97.31 197 GLU A C 1
ATOM 1552 O O . GLU A 1 197 ? 4.119 -4.620 -14.631 1.00 97.31 197 GLU A O 1
ATOM 1557 N N . TYR A 1 198 ? 6.001 -4.732 -15.864 1.00 97.69 198 TYR A N 1
ATOM 1558 C CA . TYR A 1 198 ? 6.805 -5.378 -14.824 1.00 97.69 198 TYR A CA 1
ATOM 1559 C C . TYR A 1 198 ? 6.821 -4.550 -13.533 1.00 97.69 198 TYR A C 1
ATOM 1561 O O . TYR A 1 198 ? 6.435 -5.048 -12.478 1.00 97.69 198 TYR A O 1
ATOM 1569 N N . VAL A 1 199 ? 7.171 -3.261 -13.616 1.00 97.44 199 VAL A N 1
ATOM 1570 C CA . VAL A 1 199 ? 7.227 -2.356 -12.455 1.00 97.44 199 VAL A CA 1
ATOM 1571 C C . VAL A 1 199 ? 5.859 -2.213 -11.789 1.00 97.44 199 VAL A C 1
ATOM 1573 O O . VAL A 1 199 ? 5.758 -2.249 -10.560 1.00 97.44 199 VAL A O 1
ATOM 1576 N N . ARG A 1 200 ? 4.788 -2.087 -12.583 1.00 97.00 200 ARG A N 1
ATOM 1577 C CA . ARG A 1 200 ? 3.421 -1.998 -12.058 1.00 97.00 200 ARG A CA 1
ATOM 1578 C C . ARG A 1 200 ? 3.041 -3.258 -11.281 1.00 97.00 200 ARG A C 1
ATOM 1580 O O . ARG A 1 200 ? 2.556 -3.137 -10.158 1.00 97.00 200 ARG A O 1
ATOM 1587 N N . ARG A 1 201 ? 3.284 -4.441 -11.855 1.00 97.62 201 ARG A N 1
ATOM 1588 C CA . ARG A 1 201 ? 2.982 -5.738 -11.230 1.00 97.62 201 ARG A CA 1
ATOM 1589 C C . ARG A 1 201 ? 3.834 -5.993 -10.001 1.00 97.62 201 ARG A C 1
ATOM 1591 O O . ARG A 1 201 ? 3.301 -6.471 -9.010 1.00 97.62 201 ARG A O 1
ATOM 1598 N N . TYR A 1 202 ? 5.114 -5.636 -10.040 1.00 97.44 202 TYR A N 1
ATOM 1599 C CA . TYR A 1 202 ? 6.014 -5.735 -8.894 1.00 97.44 202 TYR A CA 1
ATOM 1600 C C . TYR A 1 202 ? 5.456 -4.954 -7.697 1.00 97.44 202 TYR A C 1
ATOM 1602 O O . TYR A 1 202 ? 5.275 -5.501 -6.609 1.00 97.44 202 TYR A O 1
ATOM 1610 N N . ALA A 1 203 ? 5.134 -3.674 -7.916 1.00 97.12 203 ALA A N 1
ATOM 1611 C CA . ALA A 1 203 ? 4.614 -2.789 -6.879 1.00 97.12 203 ALA A CA 1
ATOM 1612 C C . ALA A 1 203 ? 3.241 -3.249 -6.360 1.00 97.12 203 ALA A C 1
ATOM 1614 O O . ALA A 1 203 ? 3.001 -3.253 -5.153 1.00 97.12 203 ALA A O 1
ATOM 1615 N N . GLU A 1 204 ? 2.346 -3.654 -7.265 1.00 97.19 204 GLU A N 1
ATOM 1616 C CA . GLU A 1 204 ? 1.024 -4.193 -6.935 1.00 97.19 204 GLU A CA 1
ATOM 1617 C C . GLU A 1 204 ? 1.129 -5.487 -6.121 1.00 97.19 204 GLU A C 1
ATOM 1619 O O . GLU A 1 204 ? 0.456 -5.623 -5.100 1.00 97.19 204 GLU A O 1
ATOM 1624 N N . HIS A 1 205 ? 2.015 -6.405 -6.510 1.00 97.38 205 HIS A N 1
ATOM 1625 C CA . HIS A 1 205 ? 2.181 -7.675 -5.818 1.00 97.38 205 HIS A CA 1
ATOM 1626 C C . HIS A 1 205 ? 2.665 -7.469 -4.380 1.00 97.38 205 HIS A C 1
ATOM 1628 O O . HIS A 1 205 ? 2.025 -7.938 -3.439 1.00 97.38 205 HIS A O 1
ATOM 1634 N N . ARG A 1 206 ? 3.742 -6.692 -4.205 1.00 95.94 206 ARG A N 1
ATOM 1635 C CA . ARG A 1 206 ? 4.346 -6.416 -2.892 1.00 95.94 206 ARG A CA 1
ATOM 1636 C C . ARG A 1 206 ? 3.428 -5.632 -1.952 1.00 95.94 206 ARG A C 1
ATOM 1638 O O . ARG A 1 206 ? 3.398 -5.917 -0.762 1.00 95.94 206 ARG A O 1
ATOM 1645 N N . MET A 1 207 ? 2.678 -4.648 -2.457 1.00 96.69 207 MET A N 1
ATOM 1646 C CA . MET A 1 207 ? 1.809 -3.824 -1.602 1.00 96.69 207 MET A CA 1
ATOM 1647 C C . MET A 1 207 ? 0.424 -4.425 -1.362 1.00 96.69 207 MET A C 1
ATOM 1649 O O . MET A 1 207 ? -0.177 -4.134 -0.330 1.00 96.69 207 MET A O 1
ATOM 1653 N N . LEU A 1 208 ? -0.128 -5.173 -2.321 1.00 97.31 208 LEU A N 1
ATOM 1654 C CA . LEU A 1 208 ? -1.525 -5.612 -2.279 1.00 97.31 208 LEU A CA 1
ATOM 1655 C C . LEU A 1 208 ? -1.661 -7.127 -2.247 1.00 97.31 208 LEU A C 1
ATOM 1657 O O . LEU A 1 208 ? -2.279 -7.636 -1.321 1.00 97.31 208 LEU A O 1
ATOM 1661 N N . VAL A 1 209 ? -1.104 -7.837 -3.231 1.00 96.69 209 VAL A N 1
ATOM 1662 C CA . VAL A 1 209 ? -1.372 -9.276 -3.417 1.00 96.69 209 VAL A CA 1
ATOM 1663 C C . VAL A 1 209 ? -0.882 -10.091 -2.223 1.00 96.69 209 VAL A C 1
ATOM 1665 O O . VAL A 1 209 ? -1.634 -10.907 -1.697 1.00 96.69 209 VAL A O 1
ATOM 1668 N N . VAL A 1 210 ? 0.332 -9.814 -1.737 1.00 95.31 210 VAL A N 1
ATOM 1669 C CA . VAL A 1 210 ? 0.907 -10.496 -0.563 1.00 95.31 210 VAL A CA 1
ATOM 1670 C C . VAL A 1 210 ? -0.010 -10.390 0.662 1.00 95.31 210 VAL A C 1
ATOM 1672 O O . VAL A 1 210 ? -0.193 -11.357 1.397 1.00 95.31 210 VAL A O 1
ATOM 1675 N N . ALA A 1 211 ? -0.610 -9.220 0.884 1.00 96.06 211 ALA A N 1
ATOM 1676 C CA . ALA A 1 211 ? -1.374 -8.907 2.088 1.00 96.06 211 ALA A CA 1
ATOM 1677 C C . ALA A 1 211 ? -2.881 -8.735 1.825 1.00 96.06 211 ALA A C 1
ATOM 1679 O O . ALA A 1 211 ? -3.568 -8.085 2.616 1.00 96.06 211 ALA A O 1
ATOM 1680 N N . GLU A 1 212 ? -3.421 -9.313 0.749 1.00 97.31 212 GLU A N 1
ATOM 1681 C CA . GLU A 1 212 ? -4.791 -9.043 0.294 1.00 97.31 212 GLU A CA 1
ATOM 1682 C C . GLU A 1 212 ? -5.842 -9.368 1.369 1.00 97.31 212 GLU A C 1
ATOM 1684 O O . GLU A 1 212 ? -6.665 -8.516 1.723 1.00 97.31 212 GLU A O 1
ATOM 1689 N N . GLN A 1 213 ? -5.789 -10.578 1.937 1.00 98.06 213 GLN A N 1
ATOM 1690 C CA . GLN A 1 213 ? -6.755 -11.016 2.950 1.00 98.06 213 GLN A CA 1
ATOM 1691 C C . GLN A 1 213 ? -6.649 -10.203 4.256 1.00 98.06 213 GLN A C 1
ATOM 1693 O O . GLN A 1 213 ? -7.687 -9.720 4.722 1.00 98.06 213 GLN A O 1
ATOM 1698 N N . PRO A 1 214 ? -5.447 -9.956 4.827 1.00 98.00 214 PRO A N 1
ATOM 1699 C CA . PRO A 1 214 ? -5.278 -9.045 5.959 1.00 98.00 214 PRO A CA 1
ATOM 1700 C C . PRO A 1 214 ? -5.833 -7.643 5.702 1.00 98.00 214 PRO A C 1
ATOM 1702 O O . PRO A 1 214 ? -6.569 -7.106 6.530 1.00 98.00 214 PRO A O 1
ATOM 1705 N N . LEU A 1 215 ? -5.523 -7.054 4.543 1.00 98.50 215 LEU A N 1
ATOM 1706 C CA . LEU A 1 215 ? -5.975 -5.713 4.176 1.00 98.50 215 LEU A CA 1
ATOM 1707 C C . LEU A 1 215 ? -7.505 -5.645 4.095 1.00 98.50 215 LEU A C 1
ATOM 1709 O O . LEU A 1 215 ? -8.119 -4.703 4.608 1.00 98.50 215 LEU A O 1
ATOM 1713 N N . HIS A 1 216 ? -8.137 -6.660 3.500 1.00 98.19 216 HIS A N 1
ATOM 1714 C CA . HIS A 1 216 ? -9.592 -6.741 3.424 1.00 98.19 216 HIS A CA 1
ATOM 1715 C C . HIS A 1 216 ? -10.234 -6.952 4.802 1.00 98.19 216 HIS A C 1
ATOM 1717 O O . HIS A 1 216 ? -11.240 -6.310 5.115 1.00 98.19 216 HIS A O 1
ATOM 1723 N N . ALA A 1 217 ? -9.638 -7.794 5.651 1.00 98.56 217 ALA A N 1
ATOM 1724 C CA . ALA A 1 217 ? -10.097 -8.017 7.019 1.00 98.56 217 ALA A CA 1
ATOM 1725 C C . ALA A 1 217 ? -10.024 -6.732 7.859 1.00 98.56 217 ALA A C 1
ATOM 1727 O O . ALA A 1 217 ? -11.013 -6.372 8.501 1.00 98.56 217 ALA A O 1
ATOM 1728 N N . MET A 1 218 ? -8.912 -5.988 7.790 1.00 98.38 218 MET A N 1
ATOM 1729 C CA . MET A 1 218 ? -8.776 -4.685 8.454 1.00 98.38 218 MET A CA 1
ATOM 1730 C C . MET A 1 218 ? -9.832 -3.691 7.964 1.00 98.38 218 MET A C 1
ATOM 1732 O O . MET A 1 218 ? -10.483 -3.036 8.776 1.00 98.38 218 MET A O 1
ATOM 1736 N N . ARG A 1 219 ? -10.059 -3.598 6.646 1.00 97.62 219 ARG A N 1
ATOM 1737 C CA . ARG A 1 219 ? -11.094 -2.713 6.092 1.00 97.62 219 ARG A CA 1
ATOM 1738 C C . ARG A 1 219 ? -12.489 -3.098 6.576 1.00 97.62 219 ARG A C 1
ATOM 1740 O O . ARG A 1 219 ? -13.270 -2.225 6.939 1.00 97.62 219 ARG A O 1
ATOM 1747 N N . LYS A 1 220 ? -12.805 -4.395 6.597 1.00 97.69 220 LYS A N 1
ATOM 1748 C CA . LYS A 1 220 ? -14.079 -4.899 7.119 1.00 97.69 220 LYS A CA 1
ATOM 1749 C C . LYS A 1 220 ? -14.262 -4.507 8.583 1.00 97.69 220 LYS A C 1
ATOM 1751 O O . LYS A 1 220 ? -15.317 -4.007 8.936 1.00 97.69 220 LYS A O 1
ATOM 1756 N N . GLY A 1 221 ? -13.226 -4.673 9.403 1.00 97.56 221 GLY A N 1
ATOM 1757 C CA . GLY A 1 221 ? -13.244 -4.267 10.807 1.00 97.56 221 GLY A CA 1
ATOM 1758 C C . GLY A 1 221 ? -13.446 -2.768 11.007 1.00 97.56 221 GLY A C 1
ATOM 1759 O O . GLY A 1 221 ? -14.224 -2.365 11.863 1.00 97.56 221 GLY A O 1
ATOM 1760 N N . LEU A 1 222 ? -12.800 -1.941 10.183 1.00 96.75 222 LEU A N 1
ATOM 1761 C CA . LEU A 1 222 ? -12.978 -0.489 10.212 1.00 96.75 222 LEU A CA 1
ATOM 1762 C C . LEU A 1 222 ? -14.432 -0.091 9.915 1.00 96.75 222 LEU A C 1
ATOM 1764 O O . LEU A 1 222 ? -15.001 0.747 10.609 1.00 96.75 222 LEU A O 1
ATOM 1768 N N . LEU A 1 223 ? -15.045 -0.735 8.919 1.00 95.88 223 LEU A N 1
ATOM 1769 C CA . LEU A 1 223 ? -16.435 -0.505 8.514 1.00 95.88 223 LEU A CA 1
ATOM 1770 C C . LEU A 1 223 ? -17.477 -1.212 9.401 1.00 95.88 223 LEU A C 1
ATOM 1772 O O . LEU A 1 223 ? -18.666 -0.965 9.228 1.00 95.88 223 LEU A O 1
ATOM 1776 N N . ASP A 1 224 ? -17.060 -2.082 10.329 1.00 96.06 224 ASP A N 1
ATOM 1777 C CA . ASP A 1 224 ? -17.946 -2.579 11.392 1.00 96.06 224 ASP A CA 1
ATOM 1778 C C . ASP A 1 224 ? -18.258 -1.459 12.406 1.00 96.06 224 ASP A C 1
ATOM 1780 O O . ASP A 1 224 ? -19.277 -1.519 13.086 1.00 96.06 224 ASP A O 1
ATOM 1784 N N . VAL A 1 225 ? -17.365 -0.468 12.527 1.00 95.31 225 VAL A N 1
ATOM 1785 C CA . VAL A 1 225 ? -17.438 0.614 13.522 1.00 95.31 225 VAL A CA 1
ATOM 1786 C C . VAL A 1 225 ? -17.833 1.944 12.881 1.00 95.31 225 VAL A C 1
ATOM 1788 O O . VAL A 1 225 ? -18.601 2.706 13.462 1.00 95.31 225 VAL A O 1
ATOM 1791 N N . LEU A 1 226 ? -17.310 2.232 11.686 1.00 92.00 226 LEU A N 1
ATOM 1792 C CA . LEU A 1 226 ? -17.550 3.486 10.978 1.00 92.00 226 LEU A CA 1
ATOM 1793 C C . LEU A 1 226 ? -18.576 3.325 9.855 1.00 92.00 226 LEU A C 1
ATOM 1795 O O . LEU A 1 226 ? -18.514 2.347 9.101 1.00 92.00 226 LEU A O 1
ATOM 1799 N N . PRO A 1 227 ? -19.461 4.314 9.647 1.00 88.06 227 PRO A N 1
ATOM 1800 C CA . PRO A 1 227 ? -20.343 4.300 8.498 1.00 88.06 227 PRO A CA 1
ATOM 1801 C C . PRO A 1 227 ? -19.518 4.545 7.223 1.00 88.06 227 PRO A C 1
ATOM 1803 O O . PRO A 1 227 ? -18.555 5.314 7.212 1.00 88.06 227 PRO A O 1
ATOM 1806 N N . LYS A 1 228 ? -19.878 3.867 6.125 1.00 79.56 228 LYS A N 1
ATOM 1807 C CA . LYS A 1 228 ? -19.076 3.849 4.881 1.00 79.56 228 LYS A CA 1
ATOM 1808 C C . LYS A 1 228 ? -18.790 5.242 4.308 1.00 79.56 228 LYS A C 1
ATOM 1810 O O . LYS A 1 228 ? -17.719 5.449 3.747 1.00 79.56 228 LYS A O 1
ATOM 1815 N N . ASN A 1 229 ? -19.731 6.166 4.472 1.00 84.94 229 ASN A N 1
ATOM 1816 C CA . ASN A 1 229 ? -19.652 7.539 3.983 1.00 84.94 229 ASN A CA 1
ATOM 1817 C C . ASN A 1 229 ? -18.683 8.424 4.785 1.00 84.94 229 ASN A C 1
ATOM 1819 O O . ASN A 1 229 ? -18.168 9.389 4.232 1.00 84.94 229 ASN A O 1
ATOM 1823 N N . ALA A 1 230 ? -18.358 8.092 6.042 1.00 85.31 230 ALA A N 1
ATOM 1824 C CA . ALA A 1 230 ? -17.459 8.915 6.867 1.00 85.31 230 ALA A CA 1
ATOM 1825 C C . ALA A 1 230 ? -16.019 8.998 6.322 1.00 85.31 230 ALA A C 1
ATOM 1827 O O . ALA A 1 230 ? -15.245 9.857 6.734 1.00 85.31 230 ALA A O 1
ATOM 1828 N N . LEU A 1 231 ? -15.646 8.101 5.403 1.00 87.44 231 LEU A N 1
ATOM 1829 C CA . LEU A 1 231 ? -14.297 8.004 4.843 1.00 87.44 231 LEU A CA 1
ATOM 1830 C C . LEU A 1 231 ? -14.205 8.501 3.386 1.00 87.44 231 LEU A C 1
ATOM 1832 O O . LEU A 1 231 ? -13.110 8.512 2.818 1.00 87.44 231 LEU A O 1
ATOM 1836 N N . GLU A 1 232 ? -15.324 8.895 2.765 1.00 86.06 232 GLU A N 1
ATOM 1837 C CA . GLU A 1 232 ? -15.430 9.107 1.310 1.00 86.06 232 GLU A CA 1
ATOM 1838 C C . GLU A 1 232 ? -14.598 10.267 0.762 1.00 86.06 232 GLU A C 1
ATOM 1840 O O . GLU A 1 232 ? -14.182 10.195 -0.396 1.00 86.06 232 GLU A O 1
ATOM 1845 N N . ASP A 1 233 ? -14.288 11.279 1.573 1.00 87.62 233 ASP A N 1
ATOM 1846 C CA . ASP A 1 233 ? -13.519 12.467 1.166 1.00 87.62 233 ASP A CA 1
ATOM 1847 C C . ASP A 1 233 ? -12.110 12.532 1.761 1.00 87.62 233 ASP A C 1
ATOM 1849 O O . ASP A 1 233 ? -11.324 13.434 1.442 1.00 87.62 233 ASP A O 1
ATOM 1853 N N . LEU A 1 234 ? -11.752 11.532 2.569 1.00 87.69 234 LEU A N 1
ATOM 1854 C CA . LEU A 1 234 ? -10.439 11.454 3.188 1.00 87.69 234 LEU A CA 1
ATOM 1855 C C . LEU A 1 234 ? -9.385 10.995 2.176 1.00 87.69 234 LEU A C 1
ATOM 1857 O O . LEU A 1 234 ? -9.580 10.065 1.375 1.00 87.69 234 LEU A O 1
ATOM 1861 N N . THR A 1 235 ? -8.239 11.667 2.226 1.00 89.94 235 THR A N 1
ATOM 1862 C CA . THR A 1 235 ? -6.983 11.214 1.630 1.00 89.94 235 THR A CA 1
ATOM 1863 C C . THR A 1 235 ? -6.238 10.287 2.592 1.00 89.94 235 THR A C 1
ATOM 1865 O O . THR A 1 235 ? -6.585 10.165 3.769 1.00 89.94 235 THR A O 1
ATOM 1868 N N . ALA A 1 236 ? -5.186 9.621 2.107 1.00 89.25 236 ALA A N 1
ATOM 1869 C CA . ALA A 1 236 ? -4.362 8.783 2.977 1.00 89.25 236 ALA A CA 1
ATOM 1870 C C . ALA A 1 236 ? -3.665 9.615 4.070 1.00 89.25 236 ALA A C 1
ATOM 1872 O O . ALA A 1 236 ? -3.443 9.149 5.186 1.00 89.25 236 ALA A O 1
ATOM 1873 N N . GLU A 1 237 ? -3.345 10.864 3.751 1.00 85.50 237 GLU A N 1
ATOM 1874 C CA . GLU A 1 237 ? -2.762 11.840 4.653 1.00 85.50 237 GLU A CA 1
ATOM 1875 C C . GLU A 1 237 ? -3.761 12.305 5.708 1.00 85.50 237 GLU A C 1
ATOM 1877 O O . GLU A 1 237 ? -3.384 12.357 6.875 1.00 85.50 237 GLU A O 1
ATOM 1882 N N . ASP A 1 238 ? -5.014 12.578 5.323 1.00 87.69 238 ASP A N 1
ATOM 1883 C CA . ASP A 1 238 ? -6.084 12.925 6.268 1.00 87.69 238 ASP A CA 1
ATOM 1884 C C . ASP A 1 238 ? -6.276 11.822 7.303 1.00 87.69 238 ASP A C 1
ATOM 1886 O O . ASP A 1 238 ? -6.224 12.071 8.504 1.00 87.69 238 ASP A O 1
ATOM 1890 N N . PHE A 1 239 ? -6.423 10.582 6.832 1.00 91.00 239 PHE A N 1
ATOM 1891 C CA . PHE A 1 239 ? -6.610 9.432 7.706 1.00 91.00 239 PHE A CA 1
ATOM 1892 C C . PHE A 1 239 ? -5.419 9.239 8.650 1.00 91.00 239 PHE A C 1
ATOM 1894 O O . PHE A 1 239 ? -5.604 9.019 9.842 1.00 91.00 239 PHE A O 1
ATOM 1901 N N . ARG A 1 240 ? -4.184 9.373 8.148 1.00 88.38 240 ARG A N 1
ATOM 1902 C CA . ARG A 1 240 ? -2.985 9.286 8.994 1.00 88.38 240 ARG A CA 1
ATOM 1903 C C . ARG A 1 240 ? -2.979 10.361 10.082 1.00 88.38 240 ARG A C 1
ATOM 1905 O O . ARG A 1 240 ? -2.611 10.066 11.211 1.00 88.38 240 ARG A O 1
ATOM 1912 N N . LEU A 1 241 ? -3.356 11.595 9.749 1.00 83.44 241 LEU A N 1
ATOM 1913 C CA . LEU A 1 241 ? -3.407 12.691 10.720 1.00 83.44 241 LEU A CA 1
ATOM 1914 C C . LEU A 1 241 ? -4.498 12.476 11.767 1.00 83.44 241 LEU A C 1
ATOM 1916 O O . LEU A 1 241 ? -4.263 12.754 12.935 1.00 83.44 241 LEU A O 1
ATOM 1920 N N . LEU A 1 242 ? -5.655 11.953 11.365 1.00 85.19 242 LEU A N 1
ATOM 1921 C CA . LEU A 1 242 ? -6.732 11.600 12.287 1.00 85.19 242 LEU A CA 1
ATOM 1922 C C . LEU A 1 242 ? -6.313 10.485 13.256 1.00 85.19 242 LEU A C 1
ATOM 1924 O O . LEU A 1 242 ? -6.581 10.572 14.446 1.00 85.19 242 LEU A O 1
ATOM 1928 N N . VAL A 1 243 ? -5.621 9.456 12.758 1.00 86.69 243 VAL A N 1
ATOM 1929 C CA . VAL A 1 243 ? -5.234 8.289 13.565 1.00 86.69 243 VAL A CA 1
ATOM 1930 C C . VAL A 1 243 ? -3.993 8.546 14.421 1.00 86.69 243 VAL A C 1
ATOM 1932 O O . VAL A 1 243 ? -3.936 8.094 15.557 1.00 86.69 243 VAL A O 1
ATOM 1935 N N . ASN A 1 244 ? -2.972 9.229 13.901 1.00 85.50 244 ASN A N 1
ATOM 1936 C CA . ASN A 1 244 ? -1.681 9.394 14.585 1.00 85.50 244 ASN A CA 1
ATOM 1937 C C . ASN A 1 244 ? -1.439 10.817 15.112 1.00 85.50 244 ASN A C 1
ATOM 1939 O O . ASN A 1 244 ? -0.438 11.057 15.788 1.00 85.50 244 ASN A O 1
ATOM 1943 N N . GLY A 1 245 ? -2.330 11.759 14.805 1.00 75.88 245 GLY A N 1
ATOM 1944 C CA . GLY A 1 245 ? -2.190 13.163 15.158 1.00 75.88 245 GLY A CA 1
ATOM 1945 C C . GLY A 1 245 ? -1.196 13.911 14.268 1.00 75.88 245 GLY A C 1
ATOM 1946 O O . GLY A 1 245 ? -0.548 13.368 13.366 1.00 75.88 245 GLY A O 1
ATOM 1947 N N . CYS A 1 246 ? -1.053 15.203 14.546 1.00 63.25 246 CYS A N 1
ATOM 1948 C CA . CYS A 1 246 ? 0.011 16.016 13.980 1.00 63.25 246 CYS A CA 1
ATOM 1949 C C . CYS A 1 246 ? 1.237 15.964 14.902 1.00 63.25 246 CYS A C 1
ATOM 1951 O O . CYS A 1 246 ? 1.232 16.580 15.964 1.00 63.25 246 CYS A O 1
ATOM 1953 N N . GLY A 1 247 ? 2.303 15.272 14.492 1.00 58.25 247 GLY A N 1
ATOM 1954 C CA . GLY A 1 247 ? 3.590 15.355 15.190 1.00 58.25 247 GLY A CA 1
ATOM 1955 C C . GLY A 1 247 ? 4.153 16.782 15.191 1.00 58.25 247 GLY A C 1
ATOM 1956 O O . GLY A 1 247 ? 3.857 17.584 14.294 1.00 58.25 247 GLY A O 1
ATOM 1957 N N . GLU A 1 248 ? 4.982 17.111 16.185 1.00 54.47 248 GLU A N 1
ATOM 1958 C CA . GLU A 1 248 ? 5.626 18.418 16.211 1.00 54.47 248 GLU A CA 1
ATOM 1959 C C . GLU A 1 248 ? 6.663 18.559 15.076 1.00 54.47 248 GLU A C 1
ATOM 1961 O O . GLU A 1 248 ? 7.625 17.798 14.986 1.00 54.47 248 GLU A O 1
ATOM 1966 N N . VAL A 1 249 ? 6.489 19.541 14.186 1.00 58.16 249 VAL A N 1
ATOM 1967 C CA . VAL A 1 249 ? 7.425 19.862 13.108 1.00 58.16 249 VAL A CA 1
ATOM 1968 C C . VAL A 1 249 ? 8.569 20.687 13.682 1.00 58.16 249 VAL A C 1
ATOM 1970 O O . VAL A 1 249 ? 8.483 21.910 13.831 1.00 58.16 249 VAL A O 1
ATOM 1973 N N . ASN A 1 250 ? 9.667 20.003 13.990 1.00 59.28 250 ASN A N 1
ATOM 1974 C CA . ASN A 1 250 ? 10.912 20.649 14.374 1.00 59.28 250 ASN A CA 1
ATOM 1975 C C . ASN A 1 250 ? 11.637 21.177 13.124 1.00 59.28 250 ASN A C 1
ATOM 1977 O O . ASN A 1 250 ? 12.160 20.410 12.313 1.00 59.28 250 ASN A O 1
ATOM 1981 N N . VAL A 1 251 ? 11.689 22.503 12.989 1.00 65.75 251 VAL A N 1
ATOM 1982 C CA . VAL A 1 251 ? 12.332 23.186 11.855 1.00 65.75 251 VAL A CA 1
ATOM 1983 C C . VAL A 1 251 ? 13.827 22.874 11.779 1.00 65.75 251 VAL A C 1
ATOM 1985 O O . VAL A 1 251 ? 14.354 22.684 10.687 1.00 65.75 251 VAL A O 1
ATOM 1988 N N . GLN A 1 252 ? 14.501 22.715 12.920 1.00 67.94 252 GLN A N 1
ATOM 1989 C CA . GLN A 1 252 ? 15.923 22.380 12.958 1.00 67.94 252 GLN A CA 1
ATOM 1990 C C . GLN A 1 252 ? 16.199 20.988 12.373 1.00 67.94 252 GLN A C 1
ATOM 1992 O O . GLN A 1 252 ? 17.184 20.801 11.658 1.00 67.94 252 GLN A O 1
ATOM 1997 N N . MET A 1 253 ? 15.307 20.022 12.621 1.00 64.62 253 MET A N 1
ATOM 1998 C CA . MET A 1 253 ? 15.395 18.703 11.988 1.00 64.62 253 MET A CA 1
ATOM 1999 C C . MET A 1 253 ? 15.142 18.790 10.481 1.00 64.62 253 MET A C 1
ATOM 2001 O O . MET A 1 253 ? 15.908 18.212 9.712 1.00 64.62 253 MET A O 1
ATOM 2005 N N . LEU A 1 254 ? 14.133 19.549 10.038 1.00 69.75 254 LEU A N 1
ATOM 2006 C CA . LEU A 1 254 ? 13.873 19.747 8.605 1.00 69.75 254 LEU A CA 1
ATOM 2007 C C . LEU A 1 254 ? 15.086 20.338 7.879 1.00 69.75 254 LEU A C 1
ATOM 2009 O O . LEU A 1 254 ? 15.457 19.836 6.819 1.00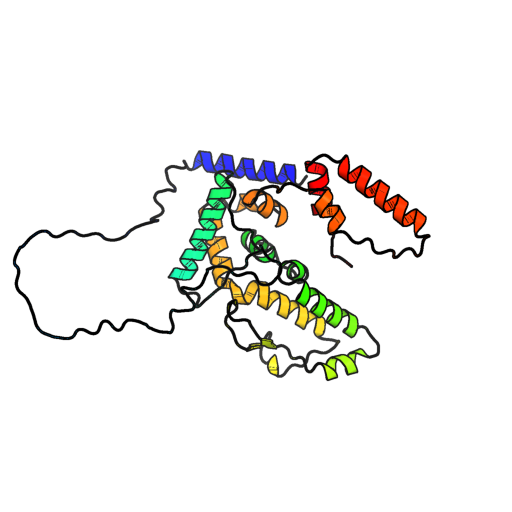 69.75 254 LEU A O 1
ATOM 2013 N N . ILE A 1 255 ? 15.741 21.341 8.472 1.00 73.94 255 ILE A N 1
ATOM 2014 C CA . ILE A 1 255 ? 16.974 21.932 7.934 1.00 73.94 255 ILE A CA 1
ATOM 2015 C C . ILE A 1 255 ? 18.051 20.858 7.754 1.00 73.94 255 ILE A C 1
ATOM 2017 O O . ILE A 1 255 ? 18.695 20.806 6.709 1.00 73.94 255 ILE A O 1
ATOM 2021 N N . SER A 1 256 ? 18.230 19.982 8.747 1.00 66.12 256 SER A N 1
ATOM 2022 C CA . SER A 1 256 ? 19.283 18.959 8.721 1.00 66.12 256 SER A CA 1
ATOM 2023 C C . SER A 1 256 ? 19.069 17.853 7.680 1.00 66.12 256 SER A C 1
ATOM 2025 O O . SER A 1 256 ? 20.046 17.274 7.212 1.00 66.12 256 SER A O 1
ATOM 2027 N N . PHE A 1 257 ? 17.818 17.577 7.293 1.00 60.88 257 PHE A N 1
ATOM 2028 C CA . PHE A 1 257 ? 17.469 16.514 6.340 1.00 60.88 257 PHE A CA 1
ATOM 2029 C C . PHE A 1 257 ? 17.190 17.011 4.913 1.00 60.88 257 PHE A C 1
ATOM 2031 O O . PHE A 1 257 ? 16.925 16.197 4.031 1.00 60.88 257 PHE A O 1
ATOM 2038 N N . THR A 1 258 ? 17.245 18.320 4.661 1.00 73.50 258 THR A N 1
ATOM 2039 C CA . THR A 1 258 ? 16.907 18.891 3.350 1.00 73.50 258 THR A CA 1
ATOM 2040 C C . THR A 1 258 ? 18.165 19.263 2.569 1.00 73.50 258 THR A C 1
ATOM 2042 O O . THR A 1 258 ? 18.886 20.198 2.925 1.00 73.50 258 THR A O 1
ATOM 2045 N N . SER A 1 259 ? 18.401 18.579 1.450 1.00 69.38 259 SER A N 1
ATOM 2046 C CA . SER A 1 259 ? 19.378 18.990 0.440 1.00 69.38 259 SER A CA 1
ATOM 2047 C C . SER A 1 259 ? 18.703 19.822 -0.649 1.00 69.38 259 SER A C 1
ATOM 2049 O O . SER A 1 259 ? 17.622 19.485 -1.122 1.00 69.38 259 SER A O 1
ATOM 2051 N N . PHE A 1 260 ? 19.354 20.901 -1.076 1.00 69.31 260 PHE A N 1
ATOM 2052 C CA . PHE A 1 260 ? 18.913 21.689 -2.228 1.00 69.31 260 PHE A CA 1
ATOM 2053 C C . PHE A 1 260 ? 19.732 21.258 -3.439 1.00 69.31 260 PHE A C 1
ATOM 2055 O O . PHE A 1 260 ? 20.955 21.428 -3.417 1.00 69.31 260 PHE A O 1
ATOM 2062 N N . ASN A 1 261 ? 19.062 20.742 -4.465 1.00 67.44 261 ASN A N 1
ATOM 2063 C CA . ASN A 1 261 ? 19.679 20.483 -5.759 1.00 67.44 261 ASN A CA 1
ATOM 2064 C C . ASN A 1 261 ? 19.649 21.775 -6.578 1.00 67.44 261 ASN A C 1
ATOM 2066 O O . ASN A 1 261 ? 18.594 22.391 -6.724 1.00 67.44 261 ASN A O 1
ATOM 2070 N N . ASP A 1 262 ? 20.810 22.209 -7.062 1.00 70.56 262 ASP A N 1
ATOM 2071 C CA . ASP A 1 262 ? 20.912 23.369 -7.944 1.00 70.56 262 ASP A CA 1
ATOM 2072 C C . ASP A 1 262 ? 20.857 22.913 -9.401 1.00 70.56 262 ASP A C 1
ATOM 2074 O O . ASP A 1 262 ? 21.853 22.476 -9.972 1.00 70.56 262 ASP A O 1
ATOM 2078 N N . GLU A 1 263 ? 19.668 22.997 -9.987 1.00 63.62 263 GLU A N 1
ATOM 2079 C CA . GLU A 1 263 ? 19.436 22.705 -11.406 1.00 63.62 263 GLU A CA 1
ATOM 2080 C C . GLU A 1 263 ? 19.565 23.964 -12.284 1.00 63.62 263 GLU A C 1
ATOM 2082 O O . GLU A 1 263 ? 19.458 23.886 -13.505 1.00 63.62 263 GLU A O 1
ATOM 2087 N N . SER A 1 264 ? 19.794 25.134 -11.673 1.00 64.62 264 SER A N 1
ATOM 2088 C CA . SER A 1 264 ? 19.782 26.437 -12.351 1.00 64.62 264 SER A CA 1
ATOM 2089 C C . SER A 1 264 ? 21.149 26.866 -12.889 1.00 64.62 264 SER A C 1
ATOM 2091 O O . SER A 1 264 ? 21.219 27.706 -13.786 1.00 64.62 264 SER A O 1
ATOM 2093 N N . GLY A 1 265 ? 22.236 26.303 -12.347 1.00 60.78 265 GLY A N 1
ATOM 2094 C CA . GLY A 1 265 ? 23.608 26.705 -12.675 1.00 60.78 265 GLY A CA 1
ATOM 2095 C C . GLY A 1 265 ? 23.961 28.126 -12.212 1.00 60.78 265 GLY A C 1
ATOM 2096 O O . GLY A 1 265 ? 24.915 28.717 -12.721 1.00 60.78 265 GLY A O 1
ATOM 2097 N N . GLU A 1 266 ? 23.181 28.703 -11.291 1.00 67.62 266 GLU A N 1
ATOM 2098 C CA . GLU A 1 266 ? 23.409 30.045 -10.755 1.00 67.62 266 GLU A CA 1
ATOM 2099 C C . GLU A 1 266 ? 24.584 30.102 -9.758 1.00 67.62 266 GLU A C 1
ATOM 2101 O O . GLU A 1 266 ? 25.110 29.101 -9.280 1.00 67.62 266 GLU A O 1
ATOM 2106 N N . ASN A 1 267 ? 25.031 31.321 -9.434 1.00 74.81 267 ASN A N 1
ATOM 2107 C CA . ASN A 1 267 ? 26.127 31.540 -8.488 1.00 74.81 267 ASN A CA 1
ATOM 2108 C C . ASN A 1 267 ? 25.781 30.980 -7.088 1.00 74.81 267 ASN A C 1
ATOM 2110 O O . ASN A 1 267 ? 24.741 31.317 -6.511 1.00 74.81 267 ASN A O 1
ATOM 2114 N N . ALA A 1 268 ? 26.708 30.211 -6.506 1.00 74.62 268 ALA A N 1
ATOM 2115 C CA . ALA A 1 268 ? 26.613 29.601 -5.179 1.00 74.62 268 ALA A CA 1
ATOM 2116 C C . ALA A 1 268 ? 26.217 30.585 -4.056 1.00 74.62 268 ALA A C 1
ATOM 2118 O O . ALA A 1 268 ? 25.525 30.199 -3.110 1.00 74.62 268 ALA A O 1
ATOM 2119 N N . GLU A 1 269 ? 26.600 31.863 -4.157 1.00 78.12 269 GLU A N 1
ATOM 2120 C CA . GLU A 1 269 ? 26.218 32.893 -3.178 1.00 78.12 269 GLU A CA 1
ATOM 2121 C C . GLU A 1 269 ? 24.713 33.192 -3.177 1.00 78.12 269 GLU A C 1
ATOM 2123 O O . GLU A 1 269 ? 24.107 33.330 -2.110 1.00 78.12 269 GLU A O 1
ATOM 2128 N N . LYS A 1 270 ? 24.081 33.235 -4.355 1.00 77.62 270 LYS A N 1
ATOM 2129 C CA . LYS A 1 270 ? 22.634 33.464 -4.475 1.00 77.62 270 LYS A CA 1
ATOM 2130 C C . LYS A 1 270 ? 21.839 32.269 -3.973 1.00 77.62 270 LYS A C 1
ATOM 2132 O O . LYS A 1 270 ? 20.844 32.446 -3.271 1.00 77.62 270 LYS A O 1
ATOM 2137 N N . LEU A 1 271 ? 22.308 31.056 -4.265 1.00 76.25 271 LEU A N 1
ATOM 2138 C CA . LEU A 1 271 ? 21.718 29.831 -3.733 1.00 76.25 271 LEU A CA 1
ATOM 2139 C C . LEU A 1 271 ? 21.786 29.816 -2.198 1.00 76.25 271 LEU A C 1
ATOM 2141 O O . LEU A 1 271 ? 20.807 29.483 -1.530 1.00 76.25 271 LEU A O 1
ATOM 2145 N N . LEU A 1 272 ? 22.915 30.227 -1.615 1.00 79.00 272 LEU A N 1
ATOM 2146 C CA . LEU A 1 272 ? 23.061 30.336 -0.163 1.00 79.00 272 LEU A CA 1
ATOM 2147 C C . LEU A 1 272 ? 22.110 31.388 0.435 1.00 79.00 272 LEU A C 1
ATOM 2149 O O . LEU A 1 272 ? 21.527 31.157 1.497 1.00 79.00 272 LEU A O 1
ATOM 2153 N N . GLN A 1 273 ? 21.922 32.520 -0.246 1.00 83.12 273 GLN A N 1
ATOM 2154 C CA . GLN A 1 273 ? 20.976 33.559 0.164 1.00 83.12 273 GLN A CA 1
ATOM 2155 C C . GLN A 1 273 ? 19.525 33.062 0.107 1.00 83.12 273 GLN A C 1
ATOM 2157 O O . GLN A 1 273 ? 18.782 33.249 1.071 1.00 83.12 273 GLN A O 1
ATOM 2162 N N . PHE A 1 274 ? 19.152 32.352 -0.960 1.00 82.06 274 PHE A N 1
ATOM 2163 C CA . PHE A 1 274 ? 17.843 31.717 -1.090 1.00 82.06 274 PHE A CA 1
ATOM 2164 C C . PHE A 1 274 ? 17.582 30.713 0.037 1.00 82.06 274 PHE A C 1
ATOM 2166 O O . PHE A 1 274 ? 16.546 30.804 0.692 1.00 82.06 274 PHE A O 1
ATOM 2173 N N . LYS A 1 275 ? 18.538 29.818 0.338 1.00 81.25 275 LYS A N 1
ATOM 2174 C CA . LYS A 1 275 ? 18.418 28.862 1.457 1.00 81.25 275 LYS A CA 1
ATOM 2175 C C . LYS A 1 275 ? 18.132 29.577 2.777 1.00 81.25 275 LYS A C 1
ATOM 2177 O O . LYS A 1 275 ? 17.239 29.171 3.515 1.00 81.25 275 LYS A O 1
ATOM 2182 N N . ARG A 1 276 ? 18.868 30.655 3.070 1.00 82.56 276 ARG A N 1
ATOM 2183 C CA . ARG A 1 276 ? 18.678 31.448 4.297 1.00 82.56 276 ARG A CA 1
ATOM 2184 C C . ARG A 1 276 ? 17.297 32.099 4.349 1.00 82.56 276 ARG A C 1
ATOM 2186 O O . ARG A 1 276 ? 16.661 32.078 5.398 1.00 82.56 276 ARG A O 1
ATOM 2193 N N . TRP A 1 277 ? 16.825 32.663 3.239 1.00 85.69 277 TRP A N 1
ATOM 2194 C CA . TRP A 1 277 ? 15.495 33.270 3.174 1.00 85.69 277 TRP A CA 1
ATOM 2195 C C . TRP A 1 277 ? 14.377 32.247 3.299 1.00 85.69 277 TRP A C 1
ATOM 2197 O O . TRP A 1 277 ? 13.467 32.465 4.093 1.00 85.69 277 TRP A O 1
ATOM 2207 N N . PHE A 1 278 ? 14.479 31.125 2.588 1.00 83.75 278 PHE A N 1
ATOM 2208 C CA . PHE A 1 278 ? 13.530 30.025 2.691 1.00 83.75 278 PHE A CA 1
ATOM 2209 C C . PHE A 1 278 ? 13.379 29.586 4.150 1.00 83.75 278 PHE A C 1
ATOM 2211 O O . PHE A 1 278 ? 12.287 29.683 4.702 1.00 83.75 278 PHE A O 1
ATOM 2218 N N . TRP A 1 279 ? 14.477 29.230 4.827 1.00 84.25 279 TRP A N 1
ATOM 2219 C CA . TRP A 1 279 ? 14.406 28.786 6.222 1.00 84.25 279 TRP A CA 1
ATOM 2220 C C . TRP A 1 279 ? 13.954 29.879 7.191 1.00 84.25 279 TRP A C 1
ATOM 2222 O O . TRP A 1 279 ? 13.177 29.583 8.091 1.00 84.25 279 TRP A O 1
ATOM 2232 N N . SER A 1 280 ? 14.325 31.146 6.971 1.00 83.31 280 SER A N 1
ATOM 2233 C CA . SER A 1 280 ? 13.819 32.259 7.790 1.00 83.31 280 SER A CA 1
ATOM 2234 C C . SER A 1 280 ? 12.301 32.438 7.674 1.00 83.31 280 SER A C 1
ATOM 2236 O O . SER A 1 280 ? 11.652 32.841 8.640 1.00 83.31 280 SER A O 1
ATOM 2238 N N . ILE A 1 281 ? 11.719 32.144 6.508 1.00 84.56 281 ILE A N 1
ATOM 2239 C CA . ILE A 1 281 ? 10.267 32.157 6.310 1.00 84.56 281 ILE A CA 1
ATOM 2240 C C . ILE A 1 281 ? 9.637 30.941 7.002 1.00 84.56 281 ILE A C 1
ATOM 2242 O O . ILE A 1 281 ? 8.667 31.106 7.736 1.00 84.56 281 ILE A O 1
ATOM 2246 N N . VAL A 1 282 ? 10.215 29.743 6.852 1.00 81.56 282 VAL A N 1
ATOM 2247 C CA . VAL A 1 282 ? 9.724 28.509 7.502 1.00 81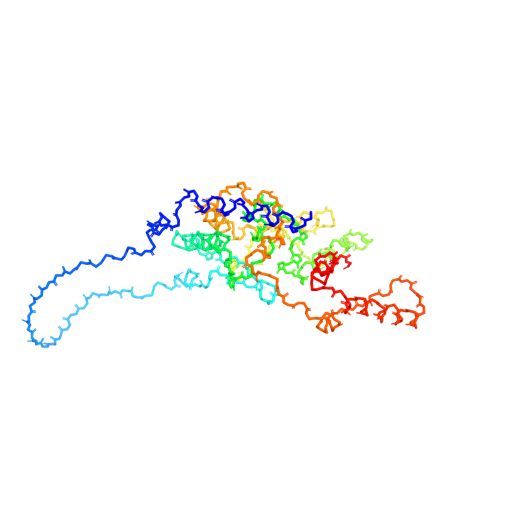.56 282 VAL A CA 1
ATOM 2248 C C . VAL A 1 282 ? 9.780 28.596 9.034 1.00 81.56 282 VAL A C 1
ATOM 2250 O O . VAL A 1 282 ? 8.871 28.135 9.724 1.00 81.56 282 VAL A O 1
ATOM 2253 N N . GLU A 1 283 ? 10.797 29.245 9.598 1.00 80.12 283 GLU A N 1
ATOM 2254 C CA . GLU A 1 283 ? 10.875 29.532 11.035 1.00 80.12 283 GLU A CA 1
ATOM 2255 C C . GLU A 1 283 ? 9.774 30.488 11.509 1.00 80.12 283 GLU A C 1
ATOM 2257 O O . GLU A 1 283 ? 9.329 30.391 12.650 1.00 80.12 283 GLU A O 1
ATOM 2262 N N . LYS A 1 284 ? 9.291 31.385 10.648 1.00 81.62 284 LYS A N 1
ATOM 2263 C CA . LYS A 1 284 ? 8.209 32.327 10.977 1.00 81.62 284 LYS A CA 1
ATOM 2264 C C . LYS A 1 284 ? 6.813 31.764 10.723 1.00 81.62 284 LYS A C 1
ATOM 2266 O O . LYS A 1 284 ? 5.845 32.345 11.203 1.00 81.62 284 LYS A O 1
ATOM 2271 N N . MET A 1 285 ? 6.711 30.649 10.001 1.00 80.19 285 MET A N 1
ATOM 2272 C CA . MET A 1 285 ? 5.448 29.950 9.788 1.00 80.19 285 MET A CA 1
ATOM 2273 C C . MET A 1 285 ? 4.879 29.445 11.114 1.00 80.19 285 MET A C 1
ATOM 2275 O O . MET A 1 285 ? 5.598 28.904 11.964 1.00 80.19 285 MET A O 1
ATOM 2279 N N . SER A 1 286 ? 3.565 29.580 11.258 1.00 75.12 286 SER A N 1
ATOM 2280 C CA . SER A 1 286 ? 2.792 28.895 12.284 1.00 75.12 286 SER A CA 1
ATOM 2281 C C . SER A 1 286 ? 2.980 27.384 12.176 1.00 75.12 286 SER A C 1
ATOM 2283 O O . SER A 1 286 ? 3.342 26.835 11.133 1.00 75.12 286 SER A O 1
ATOM 2285 N N . MET A 1 287 ? 2.692 26.682 13.266 1.00 64.88 287 MET A N 1
ATOM 2286 C CA . MET A 1 287 ? 2.804 25.231 13.294 1.00 64.88 287 MET A CA 1
ATOM 2287 C C . MET A 1 287 ? 1.983 24.554 12.186 1.00 64.88 287 MET A C 1
ATOM 2289 O O . MET A 1 287 ? 2.436 23.610 11.542 1.00 64.88 287 MET A O 1
ATOM 2293 N N . THR A 1 288 ? 0.804 25.103 11.919 1.00 61.41 288 THR A N 1
ATOM 2294 C CA . THR A 1 288 ? -0.097 24.692 10.843 1.00 61.41 288 THR A CA 1
ATOM 2295 C C . THR A 1 288 ? 0.497 24.919 9.453 1.00 61.41 288 THR A C 1
ATOM 2297 O O . THR A 1 288 ? 0.439 24.025 8.616 1.00 61.41 288 THR A O 1
ATOM 2300 N N . GLU A 1 289 ? 1.140 26.062 9.208 1.00 72.69 289 GLU A N 1
ATOM 2301 C CA . GLU A 1 289 ? 1.781 26.358 7.916 1.00 72.69 289 GLU A CA 1
ATOM 2302 C C . GLU A 1 289 ? 3.023 25.490 7.677 1.00 72.69 289 GLU A C 1
ATOM 2304 O O . GLU A 1 289 ? 3.241 25.021 6.563 1.00 72.69 289 GLU A O 1
ATOM 2309 N N . ARG A 1 290 ? 3.809 25.201 8.723 1.00 74.62 290 ARG A N 1
ATOM 2310 C CA . ARG A 1 290 ? 4.946 24.266 8.634 1.00 74.62 290 ARG A CA 1
ATOM 2311 C C . ARG A 1 290 ? 4.485 22.852 8.301 1.00 74.62 290 ARG A C 1
ATOM 2313 O O . ARG A 1 290 ? 5.127 22.157 7.519 1.00 74.62 290 ARG A O 1
ATOM 2320 N N . GLN A 1 291 ? 3.374 22.422 8.896 1.00 65.31 291 GLN A N 1
ATOM 2321 C CA . GLN A 1 291 ? 2.766 21.131 8.593 1.00 65.31 291 GLN A CA 1
ATOM 2322 C C . GLN A 1 291 ? 2.293 21.073 7.145 1.00 65.31 291 GLN A C 1
ATOM 2324 O O . GLN A 1 291 ? 2.568 20.087 6.467 1.00 65.31 291 GLN A O 1
ATOM 2329 N N . ASP A 1 292 ? 1.621 22.112 6.659 1.00 67.75 292 ASP A N 1
ATOM 2330 C CA . ASP A 1 292 ? 1.175 22.154 5.270 1.00 67.75 292 ASP A CA 1
ATOM 2331 C C . ASP A 1 292 ? 2.357 22.217 4.299 1.00 67.75 292 ASP A C 1
ATOM 2333 O O . ASP A 1 292 ? 2.347 21.472 3.329 1.00 67.75 292 ASP A O 1
ATOM 2337 N N . LEU A 1 293 ? 3.433 22.947 4.610 1.00 72.75 293 LEU A N 1
ATOM 2338 C CA . LEU A 1 293 ? 4.665 22.953 3.814 1.00 72.75 293 LEU A CA 1
ATOM 2339 C C . LEU A 1 293 ? 5.277 21.551 3.662 1.00 72.75 293 LEU A C 1
ATOM 2341 O O . LEU A 1 293 ? 5.657 21.163 2.556 1.00 72.75 293 LEU A O 1
ATOM 2345 N N . VAL A 1 294 ? 5.369 20.780 4.752 1.00 65.94 294 VAL A N 1
ATOM 2346 C CA . VAL A 1 294 ? 5.875 19.394 4.717 1.00 65.94 294 VAL A CA 1
ATOM 2347 C C . VAL A 1 294 ? 4.931 18.481 3.928 1.00 65.94 294 VAL A C 1
ATOM 2349 O O . VAL A 1 294 ? 5.396 17.569 3.252 1.00 65.94 294 VAL A O 1
ATOM 2352 N N . LYS A 1 295 ? 3.615 18.727 3.981 1.00 57.34 295 LYS A N 1
ATOM 2353 C CA . LYS A 1 295 ? 2.610 17.959 3.227 1.00 57.34 295 LYS A CA 1
ATOM 2354 C C . LYS A 1 295 ? 2.603 18.292 1.732 1.00 57.34 295 LYS A C 1
ATOM 2356 O O . LYS A 1 295 ? 2.409 17.392 0.923 1.00 57.34 295 LYS A O 1
ATOM 2361 N N . THR A 1 296 ? 2.765 19.563 1.361 1.00 52.84 296 THR A N 1
ATOM 2362 C CA . THR A 1 296 ? 2.686 20.038 -0.030 1.00 52.84 296 THR A CA 1
ATOM 2363 C C . THR A 1 296 ? 4.008 19.953 -0.766 1.00 52.84 296 THR A C 1
ATOM 2365 O O . THR A 1 296 ? 4.003 20.027 -1.990 1.00 52.84 296 THR A O 1
ATOM 2368 N N . SER A 1 297 ? 5.135 19.830 -0.061 1.00 47.88 297 SER A N 1
ATOM 2369 C CA . SER A 1 297 ? 6.425 19.647 -0.717 1.00 47.88 297 SER A CA 1
ATOM 2370 C C . SER A 1 297 ? 6.522 18.216 -1.260 1.00 47.88 297 SER A C 1
ATOM 2372 O O . SER A 1 297 ? 6.561 17.273 -0.467 1.00 47.88 297 SER A O 1
ATOM 2374 N N . PRO A 1 298 ? 6.589 18.011 -2.588 1.00 42.56 298 PRO A N 1
ATOM 2375 C CA . PRO A 1 298 ? 6.788 16.697 -3.180 1.00 42.56 298 PRO A CA 1
ATOM 2376 C C . PRO A 1 298 ? 8.266 16.295 -3.045 1.00 42.56 298 PRO A C 1
ATOM 2378 O O . PRO A 1 298 ? 8.991 16.179 -4.026 1.00 42.56 298 PRO A O 1
ATOM 2381 N N . PHE A 1 299 ? 8.747 16.097 -1.820 1.00 39.34 299 PHE A N 1
ATOM 2382 C CA . PHE A 1 299 ? 10.016 15.412 -1.571 1.00 39.34 299 PHE A CA 1
ATOM 2383 C C . PHE A 1 299 ? 9.704 13.902 -1.601 1.00 39.34 299 PHE A C 1
ATOM 2385 O O . PHE A 1 299 ? 9.366 13.325 -0.574 1.00 39.34 299 PHE A O 1
ATOM 2392 N N . SER A 1 300 ? 9.618 13.210 -2.739 1.00 34.81 300 SER A N 1
ATOM 2393 C CA . SER A 1 300 ? 10.645 13.057 -3.773 1.00 34.81 300 SER A CA 1
ATOM 2394 C C . SER A 1 300 ? 10.036 12.810 -5.165 1.00 34.81 300 SER A C 1
ATOM 2396 O O . SER A 1 300 ? 9.823 11.668 -5.579 1.00 34.81 300 SER A O 1
ATOM 2398 N N . SER A 1 301 ? 9.726 13.870 -5.904 1.00 29.89 301 SER A N 1
ATOM 2399 C CA . SER A 1 301 ? 9.498 13.777 -7.354 1.00 29.89 301 SER A CA 1
ATOM 2400 C C . SER A 1 301 ? 10.611 14.491 -8.116 1.00 29.89 301 SER A C 1
ATOM 2402 O O . SER A 1 301 ? 10.337 15.439 -8.838 1.00 29.89 301 SER A O 1
ATOM 2404 N N . THR A 1 302 ? 11.846 14.021 -7.947 1.00 32.06 302 THR A N 1
ATOM 2405 C CA . THR A 1 302 ? 12.935 14.101 -8.933 1.00 32.06 302 THR A CA 1
ATOM 2406 C C . THR A 1 302 ? 13.881 12.933 -8.745 1.00 32.06 302 THR A C 1
ATOM 2408 O O . THR A 1 302 ? 13.871 12.302 -7.669 1.00 32.06 302 THR A O 1
#

Foldseek 3Di:
DLVVLLVVLLVQLQVVCVVVPPVVVVPVCPDDDDDDDDDDDDDDDDDDDDDDDPPPDPVLCVQLPDDQWDQQADPQETDGQCRVVPPVSLLVLLQLLQVLLVCLSVLHADSHHYQLLLLCLLLVHDDFLVSVCSRHVVVSVVLVVLLVLLPDPCQQVVQVVVQAWQKDADDVSLPGDIDGLDVVRNVHGDGSVCSVVSSGSVSCCVSDVSCPSSSVSSSNSNCVNDPSVSSNPDHSVSSSCSHHNDDFDDLVVVLVPDDDDPPPPDDPVVVVVVSVVVSVVLVVDDRVVVSVCVVPPPVPPD

Radius of gyration: 25.82 Å; chains: 1; bounding box: 54×78×76 Å

pLDDT: mean 77.85, std 21.58, range [25.02, 98.56]

Secondary structure (DSSP, 8-state):
-HHHHHHHHHHHHHHHHHHH-TTSGGGS-S----------------------------TTTTTTSS-SEE-SSSTT-BEE--TT--HHHHHHHHHHHHHHHHHHHHT---S--B-HHHHHHHTTPPP-GGGHHHH-HHHHHHHHHHHHHTTSTTHHHHHHHHT-BSEEEEPGGGTSEEEESSTTGGGSB--TTTHHHHHHHHHHIIIIITTHHHHHHHHHHHHHHS-GGGGTT--HHHHHHHHH------HHHHHHH-PPP--S---HHHHHHHHHHHHHHHHHS-HHHHHHHHHHS-TT--

InterPro domains:
  IPR000569 HECT domain [PF00632] (65-295)
  IPR000569 HECT domain [PS50237] (79-302)
  IPR000569 HECT domain [SM00119] (1-302)
  IPR035983 HECT, E3 ligase catalytic domain [SSF56204] (66-294)

Sequence (302 aa):
SLRARVEEAMELLITHGRENGADSILDLGLLDTPEKAQQENRKRHGSTRSVVDMELDDPEDGDDNAPLFYQPGKRGFYSPRPGKNTEARLNCFRNIGRILGLCLLQNELCPITLNRHVIKVLLGRKVNWHDFAFFDPVMYESLRQLIRHSQTEEAEAVFAAMDLAFAIDLCKEEGSGQVELLVGGVNMPVTPLNVYEYVRRYAEHRMLVVAEQPLHAMRKGLLDVLPKNALEDLTAEDFRLLVNGCGEVNVQMLISFTSFNDESGENAEKLLQFKRWFWSIVEKMSMTERQDLVKTSPFSST